Protein AF-A0A960F3N4-F1 (afdb_monomer)

Sequence (205 aa):
MSLTKRIQERVASLAGPVEVDVALAVVLVVVCLISVGQQDLMEGLHEPQLRDYVTAALIAAPIAIRRRLPLPALAISCLAVLAHVLNDAPEGTTPLAVAVLVYSVAAWAPLPRAVVGLCIVLGDVAVLGAAGSVGLDALSVALTMIFYALVWAAGLAVKARRDGAEARVHDATQRAEVSMQRAARAVAEERLRIAQELHDVVAHS

pLDDT: mean 85.09, std 12.46, range [48.53, 98.0]

Solvent-accessible surface area (backbone atoms only — not comparable to full-atom values): 10674 Å² total; per-residue (Å²): 136,60,71,66,59,59,51,52,54,50,52,65,72,64,54,46,79,62,52,55,30,40,51,51,15,52,51,46,20,51,50,27,45,50,36,43,60,51,47,43,72,72,67,68,81,60,82,91,49,75,65,50,51,50,24,37,33,42,32,18,50,34,45,51,42,24,88,83,40,20,56,63,23,37,53,50,18,53,53,20,47,55,55,27,51,75,68,74,43,76,68,72,54,50,66,61,42,49,42,55,32,44,21,32,16,24,40,70,41,59,68,74,56,22,52,51,48,49,53,52,54,48,49,50,50,49,51,47,40,72,70,58,48,92,84,40,49,78,64,50,40,52,50,51,48,49,49,50,51,50,40,29,51,51,13,39,51,53,30,53,52,49,56,53,49,54,51,50,53,52,52,53,52,52,53,51,52,53,51,52,52,51,53,53,49,54,55,51,52,51,52,53,49,51,55,50,56,53,47,54,57,66,75,74,110

Foldseek 3Di:
DDPVVVVVVVVVVPCDPLNVQQVQLVVQLVQLLVQQVVVCVVVVPDDDDPLLSVLSSQLRNLSSCCQPCLLVSLLSNLVSQVSNVVVVGDCGCSLVSSLSSLLSQLQRPDPVSNVVSLVSVLVSLVVCLVVVRPPDDVVNSVVSNVSSVVSSVVSNVNNVVVVVVVVVVVVVVVVVVVVVVVVVVVVVVVVVVVVVVVVVVVVVD

Structure (mmCIF, N/CA/C/O backbone):
data_AF-A0A960F3N4-F1
#
_entry.id   AF-A0A960F3N4-F1
#
loop_
_atom_site.group_PDB
_atom_site.id
_atom_site.type_symbol
_atom_site.label_atom_id
_atom_site.label_alt_id
_atom_site.label_comp_id
_atom_site.label_asym_id
_atom_site.label_entity_id
_atom_site.label_seq_id
_atom_site.pdbx_PDB_ins_code
_atom_site.Cartn_x
_atom_site.Cartn_y
_atom_site.Cartn_z
_atom_site.occupancy
_atom_site.B_iso_or_equiv
_atom_site.auth_seq_id
_atom_site.auth_comp_id
_atom_site.auth_asym_id
_atom_site.auth_atom_id
_atom_site.pdbx_PDB_model_num
ATOM 1 N N . MET A 1 1 ? -25.788 29.796 -5.516 1.00 53.62 1 MET A N 1
ATOM 2 C CA . MET A 1 1 ? -25.129 28.568 -5.010 1.00 53.62 1 MET A CA 1
ATOM 3 C C . MET A 1 1 ? -24.784 27.704 -6.217 1.00 53.62 1 MET A C 1
ATOM 5 O O . MET A 1 1 ? -25.693 27.175 -6.845 1.00 53.62 1 MET A O 1
ATOM 9 N N . SER A 1 2 ? -23.523 27.748 -6.653 1.00 63.62 2 SER A N 1
ATOM 10 C CA . SER A 1 2 ? -23.106 27.449 -8.032 1.00 63.62 2 SER A CA 1
ATOM 11 C C . SER A 1 2 ? -23.218 25.967 -8.408 1.00 63.62 2 SER A C 1
ATOM 13 O O . SER A 1 2 ? -22.960 25.083 -7.593 1.00 63.62 2 SER A O 1
ATOM 15 N N . LEU A 1 3 ? -23.574 25.705 -9.671 1.00 62.97 3 LEU A N 1
ATOM 16 C CA . LEU A 1 3 ? -23.657 24.378 -10.306 1.00 62.97 3 LEU A CA 1
ATOM 17 C C . LEU A 1 3 ? -22.408 23.507 -10.074 1.00 62.97 3 LEU A C 1
ATOM 19 O O . LEU A 1 3 ? -22.524 22.293 -9.930 1.00 62.97 3 LEU A O 1
ATOM 23 N N . THR A 1 4 ? -21.239 24.132 -9.932 1.00 67.06 4 THR A N 1
ATOM 24 C CA . THR A 1 4 ? -19.968 23.491 -9.567 1.00 67.06 4 THR A CA 1
ATOM 25 C C . THR A 1 4 ? -20.025 22.739 -8.236 1.00 67.06 4 THR A C 1
ATOM 27 O O . THR A 1 4 ? -19.505 21.630 -8.149 1.00 67.06 4 THR A O 1
ATOM 30 N N . LYS A 1 5 ? -20.726 23.270 -7.224 1.00 67.31 5 LYS A N 1
ATOM 31 C CA . LYS A 1 5 ? -20.858 22.620 -5.908 1.00 67.31 5 LYS A CA 1
ATOM 32 C C . LYS A 1 5 ? -21.707 21.345 -5.975 1.00 67.31 5 LYS A C 1
ATOM 34 O O . LYS A 1 5 ? -21.354 20.341 -5.371 1.00 67.31 5 LYS A O 1
ATOM 39 N N . ARG A 1 6 ? -22.777 21.352 -6.784 1.00 62.94 6 ARG A N 1
ATOM 40 C CA . ARG A 1 6 ? -23.658 20.181 -6.975 1.00 62.94 6 ARG A CA 1
ATOM 41 C C . ARG A 1 6 ? -22.996 19.064 -7.778 1.00 62.94 6 ARG A C 1
ATOM 43 O O . ARG A 1 6 ? -23.293 17.898 -7.543 1.00 62.94 6 ARG A O 1
ATOM 50 N N . ILE A 1 7 ? -22.116 19.409 -8.719 1.00 57.69 7 ILE A N 1
ATOM 51 C CA . ILE A 1 7 ? -21.331 18.419 -9.466 1.00 57.69 7 ILE A CA 1
ATOM 52 C C . ILE A 1 7 ? -20.266 17.804 -8.552 1.00 57.69 7 ILE A C 1
ATOM 54 O O . ILE A 1 7 ? -20.134 16.586 -8.534 1.00 57.69 7 ILE A O 1
ATOM 58 N N . GLN A 1 8 ? -19.586 18.604 -7.722 1.00 56.75 8 GLN A N 1
ATOM 59 C CA . GLN A 1 8 ? -18.635 18.088 -6.729 1.00 56.75 8 GLN A CA 1
ATOM 60 C C . GLN A 1 8 ? -19.295 17.173 -5.689 1.00 56.75 8 GLN A C 1
ATOM 62 O O . GLN A 1 8 ? -18.761 16.107 -5.404 1.00 56.75 8 GLN A O 1
ATOM 67 N N . GLU A 1 9 ? -20.469 17.537 -5.169 1.00 56.50 9 GLU A N 1
ATOM 68 C CA . GLU A 1 9 ? -21.220 16.697 -4.224 1.00 56.50 9 GLU A CA 1
ATOM 69 C C . GLU A 1 9 ? -21.718 15.396 -4.873 1.00 56.50 9 GLU A C 1
ATOM 71 O O . GLU A 1 9 ? -21.663 14.340 -4.246 1.00 56.50 9 GLU A O 1
ATOM 76 N N . ARG A 1 10 ? -22.129 15.429 -6.151 1.00 51.88 10 ARG A N 1
ATOM 77 C CA . ARG A 1 10 ? -22.532 14.216 -6.883 1.00 51.88 10 ARG A CA 1
ATOM 78 C C . ARG A 1 10 ? -21.356 13.299 -7.213 1.00 51.88 10 ARG A C 1
ATOM 80 O O . ARG A 1 10 ? -21.487 12.092 -7.033 1.00 51.88 10 ARG A O 1
ATOM 87 N N . VAL A 1 11 ? -20.214 13.847 -7.626 1.00 51.69 11 VAL A N 1
ATOM 88 C CA . VAL A 1 11 ? -18.982 13.074 -7.874 1.00 51.69 11 VAL A CA 1
ATOM 89 C C . VAL A 1 11 ? -18.455 12.463 -6.570 1.00 51.69 11 VAL A C 1
ATOM 91 O O . VAL A 1 11 ? -18.092 11.292 -6.551 1.00 51.69 11 VAL A O 1
ATOM 94 N N . ALA A 1 12 ? -18.508 13.199 -5.455 1.00 53.03 12 ALA A N 1
ATOM 95 C CA . ALA A 1 12 ? -18.140 12.684 -4.135 1.00 53.03 12 ALA A CA 1
ATOM 96 C C . ALA A 1 12 ? -19.103 11.600 -3.609 1.00 53.03 12 ALA A C 1
ATOM 98 O O . ALA A 1 12 ? -18.683 10.737 -2.845 1.00 53.03 12 ALA A O 1
ATOM 99 N N . SER A 1 13 ? -20.377 11.628 -4.019 1.00 51.72 13 SER A N 1
ATOM 100 C CA . SER A 1 13 ? -21.380 10.625 -3.626 1.00 51.72 13 SER A CA 1
ATOM 101 C C . SER A 1 13 ? -21.362 9.339 -4.464 1.00 51.72 13 SER A C 1
ATOM 103 O O . SER A 1 13 ? -21.893 8.327 -4.016 1.00 51.72 13 SER A O 1
ATOM 105 N N . LEU A 1 14 ? -20.773 9.378 -5.666 1.00 49.41 14 LEU A N 1
ATOM 106 C CA . LEU A 1 14 ? -20.712 8.241 -6.596 1.00 49.41 14 LEU A CA 1
ATOM 107 C C . LEU A 1 14 ? -19.363 7.513 -6.558 1.00 49.41 14 LEU A C 1
ATOM 109 O O . LEU A 1 14 ? -19.336 6.307 -6.774 1.00 49.41 14 LEU A O 1
ATOM 113 N N . ALA A 1 15 ? -18.276 8.202 -6.193 1.00 48.53 15 ALA A N 1
ATOM 114 C CA . ALA A 1 15 ? -16.949 7.605 -6.109 1.00 48.53 15 ALA A CA 1
ATOM 115 C C . ALA A 1 15 ? -16.821 6.664 -4.904 1.00 48.53 15 ALA A C 1
ATOM 117 O O . ALA A 1 15 ? -16.321 7.026 -3.835 1.00 48.53 15 ALA A O 1
ATOM 118 N N . GLY A 1 16 ? -17.251 5.415 -5.081 1.00 64.31 16 GLY A N 1
ATOM 119 C CA . GLY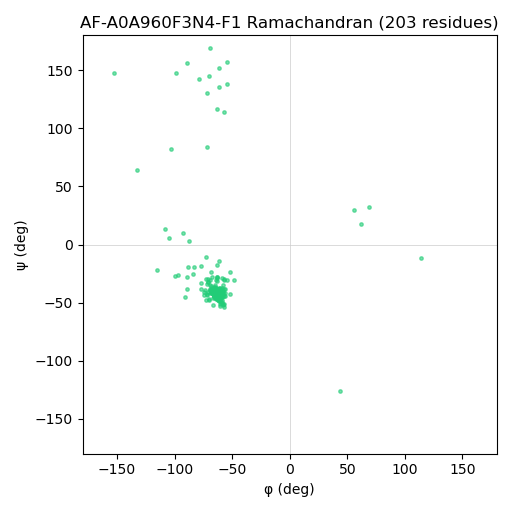 A 1 16 ? -16.928 4.345 -4.149 1.00 64.31 16 GLY A CA 1
ATOM 120 C C . GLY A 1 16 ? -15.406 4.244 -3.945 1.00 64.31 16 GLY A C 1
ATOM 121 O O . GLY A 1 16 ? -14.629 4.629 -4.823 1.00 64.31 16 GLY A O 1
ATOM 122 N N . PRO A 1 17 ? -14.932 3.678 -2.821 1.00 71.25 17 PRO A N 1
ATOM 123 C CA . PRO A 1 17 ? -13.500 3.498 -2.558 1.00 71.25 17 PRO A CA 1
ATOM 124 C C . PRO A 1 17 ? -12.740 2.788 -3.696 1.00 71.25 17 PRO A C 1
ATOM 126 O O . PRO A 1 17 ? -11.538 2.988 -3.835 1.00 71.25 17 PRO A O 1
ATOM 129 N N . VAL A 1 18 ? -13.450 2.010 -4.523 1.00 77.00 18 VAL A N 1
ATOM 130 C CA . VAL A 1 18 ? -12.934 1.351 -5.731 1.00 77.00 18 VAL A CA 1
ATOM 131 C C . VAL A 1 18 ? -12.730 2.327 -6.896 1.00 77.00 18 VAL A C 1
ATOM 133 O O . VAL A 1 18 ? -11.710 2.241 -7.566 1.00 77.00 18 VAL A O 1
ATOM 136 N N . GLU A 1 19 ? -13.641 3.276 -7.131 1.00 82.19 19 GLU A N 1
ATOM 137 C CA . GLU A 1 19 ? -13.516 4.239 -8.238 1.00 82.19 19 GLU A CA 1
ATOM 138 C C . GLU A 1 19 ? -12.309 5.158 -8.044 1.00 82.19 19 GLU A C 1
ATOM 140 O O . GLU A 1 19 ? -11.570 5.422 -8.987 1.00 82.19 19 GLU A O 1
ATOM 145 N N . VAL A 1 20 ? -12.048 5.571 -6.799 1.00 84.25 20 VAL A N 1
ATOM 146 C CA . VAL A 1 20 ? -10.863 6.370 -6.449 1.00 84.25 20 VAL A CA 1
ATOM 147 C C . VAL A 1 20 ? -9.570 5.578 -6.660 1.00 84.25 20 VAL A C 1
ATOM 149 O O . VAL A 1 20 ? -8.574 6.129 -7.125 1.00 84.25 20 VAL A O 1
ATOM 152 N N . ASP A 1 21 ? -9.566 4.284 -6.332 1.00 84.81 21 ASP A N 1
ATOM 153 C CA . ASP A 1 21 ? -8.399 3.422 -6.541 1.00 84.81 21 ASP A CA 1
ATOM 154 C C . ASP A 1 21 ? -8.128 3.178 -8.027 1.00 84.81 21 ASP A C 1
ATOM 156 O O . ASP A 1 21 ? -6.974 3.236 -8.448 1.00 84.81 21 ASP A O 1
ATOM 160 N N . VAL A 1 22 ? -9.179 2.955 -8.821 1.00 86.12 22 VAL A N 1
ATOM 161 C CA . VAL A 1 22 ? -9.079 2.806 -10.278 1.00 86.12 22 VAL A CA 1
ATOM 162 C C . VAL A 1 22 ? -8.622 4.112 -10.917 1.00 86.12 22 VAL A C 1
ATOM 164 O O . VAL A 1 22 ? -7.706 4.088 -11.731 1.00 86.12 22 VAL A O 1
ATOM 167 N N . ALA A 1 23 ? -9.181 5.255 -10.517 1.00 87.44 23 ALA A N 1
ATOM 168 C CA . ALA A 1 23 ? -8.750 6.558 -11.012 1.00 87.44 23 ALA A CA 1
ATOM 169 C C . ALA A 1 23 ? -7.269 6.813 -10.703 1.00 87.44 23 ALA A C 1
ATOM 171 O O . ALA A 1 23 ? -6.522 7.221 -11.587 1.00 87.44 23 ALA A O 1
ATOM 172 N N . LEU A 1 24 ? -6.815 6.514 -9.481 1.00 87.38 24 LEU A N 1
ATOM 173 C CA . LEU A 1 24 ? -5.405 6.662 -9.124 1.00 87.38 24 LEU A CA 1
ATOM 174 C C . LEU A 1 24 ? -4.505 5.682 -9.890 1.00 87.38 24 LEU A C 1
ATOM 176 O O . LEU A 1 24 ? -3.417 6.068 -10.306 1.00 87.38 24 LEU A O 1
ATOM 180 N N . ALA A 1 25 ? -4.954 4.445 -10.115 1.00 88.69 25 ALA A N 1
ATOM 181 C CA . ALA A 1 25 ? -4.230 3.487 -10.945 1.00 88.69 25 ALA A CA 1
ATOM 182 C C . ALA A 1 25 ? -4.097 3.991 -12.388 1.00 88.69 25 ALA A C 1
ATOM 184 O O . ALA A 1 25 ? -2.994 4.015 -12.918 1.00 88.69 25 ALA A O 1
ATOM 185 N N . VAL A 1 26 ? -5.188 4.467 -12.997 1.00 90.19 26 VAL A N 1
ATOM 186 C CA . VAL A 1 26 ? -5.186 5.027 -14.358 1.00 90.19 26 VAL A CA 1
ATOM 187 C C . VAL A 1 26 ? -4.258 6.234 -14.447 1.00 90.19 26 VAL A C 1
ATOM 189 O O . VAL A 1 26 ? -3.435 6.293 -15.355 1.00 90.19 26 VAL A O 1
ATOM 192 N N . VAL A 1 27 ? -4.337 7.166 -13.495 1.00 91.56 27 VAL A N 1
ATOM 193 C CA . VAL A 1 27 ? -3.458 8.344 -13.463 1.00 91.56 27 VAL A CA 1
ATOM 194 C C . VAL A 1 27 ? -1.991 7.926 -13.382 1.00 91.56 27 VAL A C 1
ATOM 196 O O . VAL A 1 27 ? -1.186 8.417 -14.165 1.00 91.56 27 VAL A O 1
ATOM 199 N N . LEU A 1 28 ? -1.633 7.003 -12.487 1.00 90.00 28 LEU A N 1
ATOM 200 C CA . LEU A 1 28 ? -0.242 6.569 -12.341 1.00 90.00 28 LEU A CA 1
ATOM 201 C C . LEU A 1 28 ? 0.255 5.755 -13.535 1.00 90.00 28 LEU A C 1
ATOM 203 O O . LEU A 1 28 ? 1.409 5.921 -13.917 1.00 90.00 28 LEU A O 1
ATOM 207 N N . VAL A 1 29 ? -0.599 4.940 -14.161 1.00 89.44 29 VAL A N 1
ATOM 208 C CA . VAL A 1 29 ? -0.273 4.269 -15.428 1.00 89.44 29 VAL A CA 1
ATOM 209 C C . VAL A 1 29 ? 0.018 5.310 -16.503 1.00 89.44 29 VAL A C 1
ATOM 211 O O . VAL A 1 29 ? 1.072 5.252 -17.121 1.00 89.44 29 VAL A O 1
ATOM 214 N N . VAL A 1 30 ? -0.864 6.295 -16.695 1.00 89.69 30 VAL A N 1
ATOM 215 C CA . VAL A 1 30 ? -0.669 7.355 -17.697 1.00 89.69 30 VAL A CA 1
ATOM 216 C C . VAL A 1 30 ? 0.617 8.136 -17.431 1.00 89.69 30 VAL A C 1
ATOM 218 O O . VAL A 1 30 ? 1.379 8.366 -18.363 1.00 89.69 30 VAL A O 1
ATOM 221 N N . VAL A 1 31 ? 0.896 8.492 -16.175 1.00 88.75 31 VAL A N 1
ATOM 222 C CA . VAL A 1 31 ? 2.145 9.171 -15.797 1.00 88.75 31 VAL A CA 1
ATOM 223 C C . VAL A 1 31 ? 3.361 8.308 -16.132 1.00 88.75 31 VAL A C 1
ATOM 225 O O . VAL A 1 31 ? 4.275 8.813 -16.770 1.00 88.75 31 VAL A O 1
ATOM 228 N N . CYS A 1 32 ? 3.352 7.012 -15.802 1.00 85.19 32 CYS A N 1
ATOM 229 C CA . CYS A 1 32 ? 4.465 6.116 -16.133 1.00 85.19 32 CYS A CA 1
ATOM 230 C C . CYS A 1 32 ? 4.668 5.984 -17.650 1.00 85.19 32 CYS A C 1
ATOM 232 O O . CYS A 1 32 ? 5.802 6.043 -18.113 1.00 85.19 32 CYS A O 1
ATOM 234 N N . LEU A 1 33 ? 3.588 5.866 -18.433 1.00 86.62 33 LEU A N 1
ATOM 235 C CA . LEU A 1 33 ? 3.666 5.803 -19.898 1.00 86.62 33 LEU A CA 1
ATOM 236 C C . LEU A 1 33 ? 4.241 7.095 -20.499 1.00 86.62 33 LEU A C 1
ATOM 238 O O . LEU A 1 33 ? 5.043 7.033 -21.428 1.00 86.62 33 LEU A O 1
ATOM 242 N N . ILE A 1 34 ? 3.848 8.258 -19.967 1.00 85.81 34 ILE A N 1
ATOM 243 C CA . ILE A 1 34 ? 4.394 9.555 -20.388 1.00 85.81 34 ILE A CA 1
ATOM 244 C C . ILE A 1 34 ? 5.875 9.650 -20.018 1.00 85.81 34 ILE A C 1
ATOM 246 O O . ILE A 1 34 ? 6.666 10.085 -20.847 1.00 85.81 34 ILE A O 1
ATOM 250 N N . SER A 1 35 ? 6.259 9.243 -18.806 1.00 82.88 35 SER A N 1
ATOM 251 C CA . SER A 1 35 ? 7.651 9.302 -18.355 1.00 82.88 35 SER A CA 1
ATOM 252 C C . SER A 1 35 ? 8.579 8.460 -19.222 1.00 82.88 35 SER A C 1
ATOM 254 O O . SER A 1 35 ? 9.608 8.985 -19.634 1.00 82.88 35 SER A O 1
ATOM 256 N N . VAL A 1 36 ? 8.181 7.232 -19.576 1.00 80.75 36 VAL A N 1
ATOM 257 C CA . VAL A 1 36 ? 8.935 6.394 -20.527 1.00 80.75 36 VAL A CA 1
ATOM 258 C C . VAL A 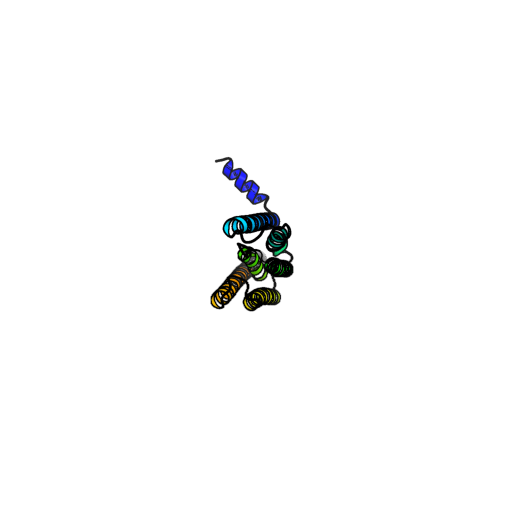1 36 ? 9.098 7.129 -21.861 1.00 80.75 36 VAL A C 1
ATOM 260 O O . VAL A 1 36 ? 10.218 7.410 -22.274 1.00 80.75 36 VAL A O 1
ATOM 263 N N . GLY A 1 37 ? 7.995 7.587 -22.467 1.00 77.81 37 GLY A N 1
ATOM 264 C CA . GLY A 1 37 ? 8.055 8.273 -23.762 1.00 77.81 37 GLY A CA 1
ATOM 265 C C . GLY A 1 37 ? 8.839 9.596 -23.755 1.00 77.81 37 GLY A C 1
ATOM 266 O O . GLY A 1 37 ? 9.405 9.981 -24.777 1.00 77.81 37 GLY A O 1
ATOM 267 N N . GLN A 1 38 ? 8.888 10.314 -22.626 1.00 77.44 38 GLN A N 1
ATOM 268 C CA . GLN A 1 38 ? 9.691 11.535 -22.492 1.00 77.44 38 GLN A CA 1
ATOM 269 C C . GLN A 1 38 ? 11.181 11.247 -22.310 1.00 77.44 38 GLN A C 1
ATOM 271 O O . GLN A 1 38 ? 11.999 11.991 -22.850 1.00 77.44 38 GLN A O 1
ATOM 276 N N . GLN A 1 39 ? 11.536 10.208 -21.555 1.00 69.19 39 GLN A N 1
ATOM 277 C CA . GLN A 1 39 ? 12.934 9.831 -21.347 1.00 69.19 39 GLN A CA 1
ATOM 278 C C . GLN A 1 39 ? 13.556 9.283 -22.628 1.00 69.19 39 GLN A C 1
ATOM 280 O O . GLN A 1 39 ? 14.661 9.697 -22.973 1.00 69.19 39 GLN A O 1
ATOM 285 N N . ASP A 1 40 ? 12.802 8.501 -23.401 1.00 67.38 40 ASP A N 1
ATOM 286 C CA . ASP A 1 40 ? 13.224 8.025 -24.722 1.00 67.38 40 ASP A CA 1
ATOM 287 C C . ASP A 1 40 ? 13.585 9.194 -25.656 1.00 67.38 40 ASP A C 1
ATOM 289 O O . ASP A 1 40 ? 14.600 9.168 -26.355 1.00 67.38 40 ASP A O 1
ATOM 293 N N . LEU A 1 41 ? 12.781 10.265 -25.626 1.00 65.81 41 LEU A N 1
ATOM 294 C CA . LEU A 1 41 ? 12.997 11.461 -26.443 1.00 65.81 41 LEU A CA 1
ATOM 295 C C . LEU A 1 41 ? 14.211 12.290 -25.989 1.00 65.81 41 LEU A C 1
ATOM 297 O O . LEU A 1 41 ? 14.815 12.985 -26.805 1.00 65.81 41 LEU A O 1
ATOM 301 N N . MET A 1 42 ? 14.542 12.258 -24.695 1.00 61.84 42 MET A N 1
ATOM 302 C CA . MET A 1 42 ? 15.612 13.067 -24.101 1.00 61.84 42 MET A CA 1
ATOM 303 C C . MET A 1 42 ? 16.975 12.379 -24.143 1.00 61.84 42 MET A C 1
ATOM 305 O O . MET A 1 42 ? 17.981 13.050 -24.365 1.00 61.84 42 MET A O 1
ATOM 309 N N . GLU A 1 43 ? 17.019 11.066 -23.921 1.00 61.56 43 GLU A N 1
ATOM 310 C CA . GLU A 1 43 ? 18.270 10.313 -23.839 1.00 61.56 43 GLU A CA 1
ATOM 311 C C . GLU A 1 43 ? 18.719 9.801 -25.214 1.00 61.56 43 GLU A C 1
ATOM 313 O O . GLU A 1 43 ? 19.919 9.691 -25.456 1.00 61.56 43 GLU A O 1
ATOM 318 N N . GLY A 1 44 ? 17.798 9.561 -26.159 1.00 56.41 44 GLY A N 1
ATOM 319 C CA . GLY A 1 44 ? 18.138 9.135 -27.525 1.00 56.41 44 GLY A CA 1
ATOM 320 C C . GLY A 1 44 ? 18.871 7.787 -27.595 1.00 56.41 44 GLY A C 1
ATOM 321 O O . GLY A 1 44 ? 19.514 7.491 -28.602 1.00 56.41 44 GLY A O 1
ATOM 322 N N . LEU A 1 45 ? 18.807 6.991 -26.520 1.00 55.66 45 LEU A N 1
ATOM 323 C CA . LEU A 1 45 ? 19.601 5.776 -26.331 1.00 55.66 45 LEU A CA 1
ATOM 324 C C . LEU A 1 45 ? 18.940 4.507 -26.903 1.00 55.66 45 LEU A C 1
ATOM 326 O O . LEU A 1 45 ? 19.664 3.543 -27.137 1.00 55.66 45 LEU A O 1
ATOM 330 N N . HIS A 1 46 ? 17.620 4.484 -27.151 1.00 59.62 46 HIS A N 1
ATOM 331 C CA . HIS A 1 46 ? 16.882 3.320 -27.677 1.00 59.62 46 HIS A CA 1
ATOM 332 C C . HIS A 1 46 ? 15.616 3.718 -28.467 1.00 59.62 46 HIS A C 1
ATOM 334 O O . HIS A 1 46 ? 14.964 4.710 -28.149 1.00 59.62 46 HIS A O 1
ATOM 340 N N . GLU A 1 47 ? 15.245 2.932 -29.491 1.00 63.41 47 GLU A N 1
ATOM 341 C CA . GLU A 1 47 ? 13.919 3.042 -30.119 1.00 63.41 47 GLU A CA 1
ATOM 342 C C . GLU A 1 47 ? 12.847 2.480 -29.167 1.00 63.41 47 GLU A C 1
ATOM 344 O O . GLU A 1 47 ? 13.015 1.355 -28.686 1.00 63.41 47 GLU A O 1
ATOM 349 N N . PRO A 1 48 ? 11.744 3.212 -28.916 1.00 64.69 48 PRO A N 1
ATOM 350 C CA . PRO A 1 48 ? 10.731 2.828 -27.938 1.00 64.69 48 PRO A CA 1
ATOM 351 C C . PRO A 1 48 ? 10.066 1.512 -28.336 1.00 64.69 48 PRO A C 1
ATOM 353 O O . PRO A 1 48 ?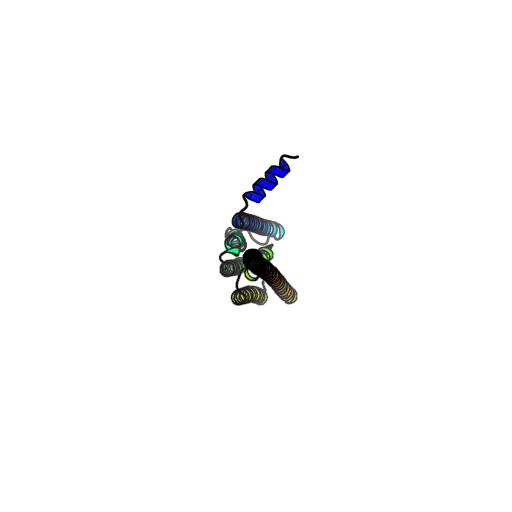 9.389 1.423 -29.367 1.00 64.69 48 PRO A O 1
ATOM 356 N N . GLN A 1 49 ? 10.221 0.480 -27.509 1.00 78.69 49 GLN A N 1
ATOM 357 C CA . GLN A 1 49 ? 9.633 -0.823 -27.781 1.00 78.69 49 GLN A CA 1
ATOM 358 C C . GLN A 1 49 ? 8.334 -1.003 -27.002 1.00 78.69 49 GLN A C 1
ATOM 360 O O . GLN A 1 49 ? 8.168 -0.547 -25.873 1.00 78.69 49 GLN A O 1
ATOM 365 N N . LEU A 1 50 ? 7.389 -1.746 -27.585 1.00 84.56 50 LEU A N 1
ATOM 366 C CA . LEU A 1 50 ? 6.098 -2.031 -26.947 1.00 84.56 50 LEU A CA 1
ATOM 367 C C . LEU A 1 50 ? 6.258 -2.646 -25.540 1.00 84.56 50 LEU A C 1
ATOM 369 O O . LEU A 1 50 ? 5.423 -2.425 -24.665 1.00 84.56 50 LEU A O 1
ATOM 373 N N . ARG A 1 51 ? 7.345 -3.393 -25.311 1.00 86.31 51 ARG A N 1
ATOM 374 C CA . ARG A 1 51 ? 7.668 -4.036 -24.028 1.00 86.31 51 ARG A CA 1
ATOM 375 C C . ARG A 1 51 ? 7.893 -3.040 -22.879 1.00 86.31 51 ARG A C 1
ATOM 377 O O . ARG A 1 51 ? 7.523 -3.355 -21.746 1.00 86.31 51 ARG A O 1
ATOM 384 N N . ASP A 1 52 ? 8.402 -1.842 -23.159 1.00 84.81 52 ASP A N 1
ATOM 385 C CA . ASP A 1 52 ? 8.740 -0.838 -22.140 1.00 84.81 52 ASP A CA 1
ATOM 386 C C . ASP A 1 52 ? 7.460 -0.196 -21.594 1.00 84.81 52 ASP A C 1
ATOM 388 O O . ASP A 1 52 ? 7.239 -0.131 -20.384 1.00 84.81 52 ASP A O 1
ATOM 392 N N . TYR A 1 53 ? 6.524 0.129 -22.489 1.00 87.62 53 TYR A N 1
ATOM 393 C CA . TYR A 1 53 ? 5.185 0.591 -22.121 1.00 87.62 53 TYR A CA 1
ATOM 394 C C . TYR A 1 53 ? 4.376 -0.475 -21.375 1.00 87.62 53 TYR A C 1
ATOM 396 O O . TYR A 1 53 ? 3.662 -0.160 -20.421 1.00 87.62 53 TYR A O 1
ATOM 404 N N . VAL A 1 54 ? 4.477 -1.743 -21.788 1.00 91.06 54 VAL A N 1
ATOM 405 C CA . VAL A 1 54 ? 3.767 -2.851 -21.126 1.00 91.06 54 VAL A CA 1
ATOM 406 C C . VAL A 1 54 ? 4.276 -3.046 -19.701 1.00 91.06 54 VAL A C 1
ATOM 408 O O . VAL A 1 54 ? 3.472 -3.159 -18.774 1.00 91.06 54 VAL A O 1
ATOM 411 N N . THR A 1 55 ? 5.593 -3.055 -19.504 1.00 90.50 55 THR A N 1
ATOM 412 C CA . THR A 1 55 ? 6.191 -3.197 -18.170 1.00 90.50 55 THR A CA 1
ATOM 413 C C . THR A 1 55 ? 5.890 -1.982 -17.287 1.00 90.50 55 THR A C 1
ATOM 415 O O . THR A 1 55 ? 5.438 -2.170 -16.159 1.00 90.50 55 THR A O 1
ATOM 418 N N . ALA A 1 56 ? 5.966 -0.756 -17.814 1.00 88.94 56 ALA A N 1
ATOM 419 C CA . ALA A 1 56 ? 5.558 0.459 -17.099 1.00 88.94 56 ALA A CA 1
ATOM 420 C C . ALA A 1 56 ? 4.080 0.432 -16.666 1.00 88.94 56 ALA A C 1
ATOM 422 O O . ALA A 1 56 ? 3.743 0.768 -15.526 1.00 88.94 56 ALA A O 1
ATOM 423 N N . ALA A 1 57 ? 3.181 -0.027 -17.541 1.00 91.31 57 ALA A N 1
ATOM 424 C CA . ALA A 1 57 ? 1.774 -0.201 -17.199 1.00 91.31 57 ALA A CA 1
ATOM 425 C C . ALA A 1 57 ? 1.577 -1.266 -16.108 1.00 91.31 57 ALA A C 1
ATOM 427 O O . ALA A 1 57 ? 0.780 -1.061 -15.193 1.00 91.31 57 ALA A O 1
ATOM 428 N N . LEU A 1 58 ? 2.314 -2.380 -16.161 1.00 93.56 58 LEU A N 1
ATOM 429 C CA . LEU A 1 58 ? 2.242 -3.455 -15.164 1.00 93.56 58 LEU A CA 1
ATOM 430 C C . LEU A 1 58 ? 2.782 -3.053 -13.786 1.00 93.56 58 LEU A C 1
ATOM 432 O O . LEU A 1 58 ? 2.344 -3.621 -12.787 1.00 93.56 58 LEU A O 1
ATOM 436 N N . ILE A 1 59 ? 3.663 -2.055 -13.704 1.00 93.25 59 ILE A N 1
ATOM 437 C CA . ILE A 1 59 ? 4.137 -1.508 -12.425 1.00 93.25 59 ILE A CA 1
ATOM 438 C C . ILE A 1 59 ? 2.998 -0.779 -11.693 1.00 93.25 59 ILE A C 1
ATOM 440 O O . ILE A 1 59 ? 2.821 -0.968 -10.486 1.00 93.25 59 ILE A O 1
ATOM 444 N N . ALA A 1 60 ? 2.182 0.002 -12.409 1.00 92.56 60 ALA A N 1
ATOM 445 C CA . ALA A 1 60 ? 1.123 0.826 -11.815 1.00 92.56 60 ALA A CA 1
ATOM 446 C C . ALA A 1 60 ? -0.282 0.186 -11.834 1.00 92.56 60 ALA A C 1
ATOM 448 O O . ALA A 1 60 ? -1.101 0.482 -10.963 1.00 92.56 60 ALA A O 1
ATOM 449 N N . ALA A 1 61 ? -0.590 -0.723 -12.761 1.00 92.81 61 ALA A N 1
ATOM 450 C CA . ALA A 1 61 ? -1.904 -1.371 -12.859 1.00 92.81 61 ALA A CA 1
ATOM 451 C C . ALA A 1 61 ? -2.365 -2.104 -11.574 1.00 92.81 61 ALA A C 1
ATOM 453 O O . ALA A 1 61 ? -3.548 -1.994 -11.222 1.00 92.81 61 ALA A O 1
ATOM 454 N N . PRO A 1 62 ? -1.489 -2.788 -10.803 1.00 93.50 62 PRO A N 1
ATOM 455 C CA . PRO A 1 62 ? -1.877 -3.466 -9.564 1.00 93.50 62 PRO A CA 1
ATOM 456 C C . PRO A 1 62 ? -2.431 -2.532 -8.476 1.00 93.50 62 PRO A C 1
ATOM 458 O O . PRO A 1 62 ? -3.080 -2.992 -7.534 1.00 93.50 62 PRO A O 1
ATOM 461 N N . ILE A 1 63 ? -2.254 -1.213 -8.610 1.00 91.06 63 ILE A N 1
ATOM 462 C CA . ILE A 1 63 ? -2.830 -0.205 -7.708 1.00 91.06 63 ILE A CA 1
ATOM 463 C C . ILE A 1 63 ? -4.360 -0.324 -7.646 1.00 91.06 63 ILE A C 1
ATOM 465 O O . ILE A 1 63 ? -4.940 -0.118 -6.580 1.00 91.06 63 ILE A O 1
ATOM 469 N N . ALA A 1 64 ? -5.018 -0.761 -8.723 1.00 90.62 64 ALA A N 1
ATOM 470 C CA . ALA A 1 64 ? -6.469 -0.956 -8.750 1.00 90.62 64 ALA A CA 1
ATOM 471 C C . ALA A 1 64 ? -6.960 -2.030 -7.757 1.00 90.62 64 ALA A C 1
ATOM 473 O O . ALA A 1 64 ? -8.085 -1.960 -7.263 1.00 90.62 64 ALA A O 1
ATOM 474 N N . ILE A 1 65 ? -6.117 -3.015 -7.424 1.00 90.31 65 ILE A N 1
ATOM 475 C CA . ILE A 1 65 ? -6.450 -4.116 -6.504 1.00 90.31 65 ILE A CA 1
ATOM 476 C C . ILE A 1 65 ? -5.804 -3.959 -5.117 1.00 90.31 65 ILE A C 1
ATOM 478 O O . ILE A 1 65 ? -5.967 -4.833 -4.258 1.00 90.31 65 ILE A O 1
ATOM 482 N N . ARG A 1 66 ? -5.131 -2.827 -4.854 1.00 89.06 66 ARG A N 1
ATOM 483 C CA . ARG A 1 66 ? -4.302 -2.595 -3.655 1.00 89.06 66 ARG A CA 1
ATOM 484 C C . ARG A 1 66 ? -5.037 -2.730 -2.323 1.00 89.06 66 ARG A C 1
ATOM 486 O O . ARG A 1 66 ? -4.417 -3.090 -1.331 1.00 89.06 66 ARG A O 1
ATOM 493 N N . ARG A 1 67 ? -6.346 -2.453 -2.266 1.00 83.81 67 ARG A N 1
ATOM 494 C CA . ARG A 1 67 ? -7.131 -2.574 -1.021 1.00 83.81 67 ARG A CA 1
ATOM 495 C C . ARG A 1 67 ? -7.625 -3.993 -0.753 1.00 83.81 67 ARG A C 1
ATOM 497 O O . ARG A 1 67 ? -7.870 -4.333 0.398 1.00 83.81 67 ARG A O 1
ATOM 504 N N . ARG A 1 68 ? -7.786 -4.815 -1.797 1.00 87.12 68 ARG A N 1
ATOM 505 C CA . ARG A 1 68 ? -8.269 -6.203 -1.671 1.00 87.12 68 ARG A CA 1
ATOM 506 C C . ARG A 1 68 ? -7.117 -7.182 -1.499 1.00 87.12 68 ARG A C 1
ATOM 508 O O . ARG A 1 68 ? -7.176 -8.064 -0.650 1.00 87.12 68 ARG A O 1
ATOM 515 N N . LEU A 1 69 ? -6.073 -7.014 -2.306 1.00 90.69 69 LEU A N 1
ATOM 516 C CA . LEU A 1 69 ? -4.917 -7.901 -2.375 1.00 90.69 69 LEU A CA 1
ATOM 517 C C . LEU A 1 69 ? -3.621 -7.070 -2.354 1.00 90.69 69 LEU A C 1
ATOM 519 O O . LEU A 1 69 ? -2.877 -7.085 -3.332 1.00 90.69 69 LEU A O 1
ATOM 523 N N . PRO A 1 70 ? -3.326 -6.347 -1.253 1.00 90.75 70 PRO A N 1
ATOM 524 C CA . PRO A 1 70 ? -2.181 -5.438 -1.190 1.00 90.75 70 PRO A CA 1
ATOM 525 C C . PRO A 1 70 ? -0.842 -6.138 -1.450 1.00 90.75 70 PRO A C 1
ATOM 527 O O . PRO A 1 70 ? -0.021 -5.637 -2.209 1.00 90.75 70 PRO A O 1
ATOM 530 N N . LEU A 1 71 ? -0.622 -7.308 -0.836 1.00 93.81 71 LEU A N 1
ATOM 531 C CA . LEU A 1 71 ? 0.650 -8.024 -0.951 1.00 93.81 71 LEU A CA 1
ATOM 532 C C . LEU A 1 71 ? 0.867 -8.609 -2.363 1.00 93.81 71 LEU A C 1
ATOM 534 O O . LEU A 1 71 ? 1.931 -8.360 -2.925 1.00 93.81 71 LEU A O 1
ATOM 538 N N . PRO A 1 72 ? -0.114 -9.303 -2.984 1.00 95.06 72 PRO A N 1
ATOM 539 C CA . PRO A 1 72 ? -0.004 -9.688 -4.391 1.00 95.06 72 PRO A CA 1
ATOM 540 C C . PRO A 1 72 ? 0.194 -8.499 -5.334 1.00 95.06 72 PRO A C 1
ATOM 542 O O . PRO A 1 72 ? 0.996 -8.592 -6.253 1.00 95.06 72 PRO A O 1
ATOM 545 N N . ALA A 1 73 ? -0.492 -7.375 -5.096 1.00 94.56 73 ALA A N 1
ATOM 546 C CA . ALA A 1 73 ? -0.341 -6.183 -5.923 1.00 94.56 73 ALA A CA 1
ATOM 547 C C . ALA A 1 73 ? 1.099 -5.650 -5.909 1.00 94.56 73 ALA A C 1
ATOM 549 O O . ALA A 1 73 ? 1.654 -5.352 -6.964 1.00 94.56 73 ALA A O 1
ATOM 550 N N . LEU A 1 74 ? 1.712 -5.587 -4.722 1.00 96.19 74 LEU A N 1
ATOM 551 C CA . LEU A 1 74 ? 3.110 -5.194 -4.569 1.00 96.19 74 LEU A CA 1
ATOM 552 C C . LEU A 1 74 ? 4.058 -6.182 -5.257 1.00 96.19 74 LEU A C 1
ATOM 554 O O . LEU A 1 74 ? 4.938 -5.758 -5.993 1.00 96.19 74 LEU A O 1
ATOM 558 N N . ALA A 1 75 ? 3.852 -7.487 -5.064 1.00 96.00 75 ALA A N 1
ATOM 559 C CA . ALA A 1 75 ? 4.696 -8.509 -5.677 1.00 96.00 75 ALA A CA 1
ATOM 560 C C . ALA A 1 75 ? 4.658 -8.454 -7.214 1.00 96.00 75 ALA A C 1
ATOM 562 O O . ALA A 1 75 ? 5.703 -8.541 -7.851 1.00 96.00 75 ALA A O 1
ATOM 563 N N . ILE A 1 76 ? 3.474 -8.261 -7.810 1.00 95.69 76 ILE A N 1
ATOM 564 C CA . ILE A 1 76 ? 3.325 -8.090 -9.265 1.00 95.69 76 ILE A CA 1
ATOM 565 C C . ILE A 1 76 ? 4.083 -6.846 -9.738 1.00 95.69 76 ILE A C 1
ATOM 567 O O . ILE A 1 76 ? 4.769 -6.905 -10.753 1.00 95.69 76 ILE A O 1
ATOM 571 N N . SER A 1 77 ? 3.981 -5.742 -8.996 1.00 95.50 77 SER A N 1
ATOM 572 C CA . SER A 1 77 ? 4.670 -4.496 -9.329 1.00 95.50 77 SER A CA 1
ATOM 573 C C . SER A 1 77 ? 6.195 -4.646 -9.265 1.00 95.50 77 SER A C 1
ATOM 575 O O . SER A 1 77 ? 6.858 -4.300 -10.233 1.00 95.50 77 SER A O 1
ATOM 577 N N . CYS A 1 78 ? 6.752 -5.262 -8.215 1.00 94.56 78 CYS A N 1
ATOM 578 C CA . CYS A 1 78 ? 8.193 -5.551 -8.126 1.00 94.56 78 CYS A CA 1
ATOM 579 C C . CYS A 1 78 ? 8.676 -6.474 -9.255 1.00 94.56 78 CYS A C 1
ATOM 581 O O . CYS A 1 78 ? 9.690 -6.208 -9.889 1.00 94.56 78 CYS A O 1
ATOM 583 N N . LEU A 1 79 ? 7.921 -7.528 -9.584 1.00 94.94 79 LEU A N 1
ATOM 584 C CA . LEU A 1 79 ? 8.256 -8.384 -10.729 1.00 94.94 79 LEU A CA 1
ATOM 585 C C . LEU A 1 79 ? 8.246 -7.604 -12.052 1.00 94.94 79 LEU A C 1
ATOM 587 O O . LEU A 1 79 ? 9.086 -7.848 -12.917 1.00 94.94 79 LEU A O 1
ATOM 591 N N . ALA A 1 80 ? 7.313 -6.663 -12.209 1.00 93.44 80 ALA A N 1
ATOM 592 C CA . ALA A 1 80 ? 7.262 -5.789 -13.373 1.00 93.44 80 ALA A CA 1
ATOM 593 C C . ALA A 1 80 ? 8.438 -4.798 -13.407 1.00 93.44 80 ALA A C 1
ATOM 595 O O . ALA A 1 80 ? 8.949 -4.549 -14.492 1.00 93.44 80 ALA A O 1
ATOM 596 N N . VAL A 1 81 ? 8.905 -4.297 -12.255 1.00 91.38 81 VAL A N 1
ATOM 597 C CA . VAL A 1 81 ? 10.125 -3.472 -12.148 1.00 91.38 81 VAL A CA 1
ATOM 598 C C . VAL A 1 81 ? 11.347 -4.262 -12.608 1.00 91.38 81 VAL A C 1
ATOM 600 O O . VAL A 1 81 ? 12.081 -3.783 -13.466 1.00 91.38 81 VAL A O 1
ATOM 603 N N . LEU A 1 82 ? 11.533 -5.496 -12.129 1.00 90.88 82 LEU A N 1
ATOM 604 C CA . LEU A 1 82 ? 12.638 -6.348 -12.584 1.00 90.88 82 LEU A CA 1
ATOM 605 C C . LEU A 1 82 ? 12.594 -6.569 -14.100 1.00 90.88 82 LEU A C 1
ATOM 607 O O . LEU A 1 82 ? 13.613 -6.443 -14.772 1.00 90.88 82 LEU A O 1
ATOM 611 N N . ALA A 1 83 ? 11.413 -6.853 -14.656 1.00 90.75 83 ALA A N 1
ATOM 612 C CA . ALA A 1 83 ? 11.243 -7.000 -16.100 1.00 90.75 83 ALA A CA 1
ATOM 613 C C . ALA A 1 83 ? 11.507 -5.692 -16.868 1.00 90.75 83 ALA A C 1
ATOM 615 O O . ALA A 1 83 ? 12.017 -5.741 -17.982 1.00 90.75 83 ALA A O 1
ATOM 616 N N . HIS A 1 84 ? 11.166 -4.540 -16.287 1.00 87.81 84 HIS A N 1
ATOM 617 C CA . HIS A 1 84 ? 11.412 -3.222 -16.870 1.00 87.81 84 HIS A CA 1
ATOM 618 C C . HIS A 1 84 ? 12.912 -2.928 -16.953 1.00 87.81 84 HIS A C 1
ATOM 620 O O . HIS A 1 84 ? 13.409 -2.563 -18.013 1.00 87.81 84 HIS A O 1
ATOM 626 N N . VAL A 1 85 ? 13.649 -3.194 -15.872 1.00 85.56 85 VAL A N 1
ATOM 627 C CA . VAL A 1 85 ? 15.108 -3.020 -15.829 1.00 85.56 85 VAL A CA 1
ATOM 628 C C . VAL A 1 85 ? 15.816 -3.991 -16.773 1.00 85.56 85 VAL A C 1
ATOM 630 O O . VAL A 1 85 ? 16.755 -3.599 -17.451 1.00 85.56 85 VAL A O 1
ATOM 633 N N . LEU A 1 86 ? 15.341 -5.236 -16.894 1.00 86.31 86 LEU A N 1
ATOM 634 C CA . LEU A 1 86 ? 15.879 -6.197 -17.868 1.00 86.31 86 LEU A CA 1
ATOM 635 C C . LEU A 1 86 ? 15.684 -5.772 -19.333 1.00 86.31 86 LEU A C 1
ATOM 637 O O . LEU A 1 86 ? 16.352 -6.321 -20.207 1.00 86.31 86 LEU A O 1
ATOM 641 N N . ASN A 1 87 ? 14.776 -4.833 -19.612 1.00 83.12 87 ASN A N 1
ATOM 642 C CA . ASN A 1 87 ? 14.609 -4.253 -20.945 1.00 83.12 87 ASN A CA 1
ATOM 643 C C . ASN A 1 87 ? 15.530 -3.045 -21.190 1.00 83.12 87 ASN A C 1
ATOM 645 O O . ASN A 1 87 ? 15.413 -2.434 -22.251 1.00 83.12 87 ASN A O 1
ATOM 649 N N . ASP A 1 88 ? 16.392 -2.697 -20.225 1.00 78.69 88 ASP A N 1
ATOM 650 C CA . ASP A 1 88 ? 17.173 -1.455 -20.183 1.00 78.69 88 ASP A CA 1
ATOM 651 C C . ASP A 1 88 ? 16.287 -0.197 -20.279 1.00 78.69 88 ASP A C 1
ATOM 653 O O . ASP A 1 88 ? 16.698 0.843 -20.795 1.00 78.69 88 ASP A O 1
ATOM 657 N N . ALA A 1 89 ? 15.046 -0.296 -19.787 1.00 74.38 89 ALA A N 1
ATOM 658 C CA . ALA A 1 89 ? 14.092 0.802 -19.829 1.00 74.38 89 ALA A CA 1
ATOM 659 C C . ALA A 1 89 ? 14.375 1.831 -18.710 1.00 74.38 89 ALA A C 1
ATOM 661 O O . ALA A 1 89 ? 14.715 1.440 -17.586 1.00 74.38 89 ALA A O 1
ATOM 662 N N . PRO A 1 90 ? 14.205 3.140 -18.973 1.00 71.69 90 PRO A N 1
ATOM 663 C CA . PRO A 1 90 ? 14.442 4.183 -17.978 1.00 71.69 90 PRO A CA 1
ATOM 664 C C . PRO A 1 90 ? 13.523 4.064 -16.751 1.00 71.69 90 PRO A C 1
ATOM 666 O O . PRO A 1 90 ? 12.310 3.914 -16.878 1.00 71.69 90 PRO A O 1
ATOM 669 N N . GLU A 1 91 ? 14.077 4.213 -15.541 1.00 69.00 91 GLU A N 1
ATOM 670 C CA . GLU A 1 91 ? 13.313 4.033 -14.291 1.00 69.00 91 GLU A CA 1
ATOM 671 C C . GLU A 1 91 ? 12.176 5.060 -14.098 1.00 69.00 91 GLU A C 1
ATOM 673 O O . GLU A 1 91 ? 11.156 4.756 -13.470 1.00 69.00 91 GLU A O 1
ATOM 678 N N . GLY A 1 92 ? 12.327 6.278 -14.625 1.00 74.12 92 GLY A N 1
ATOM 679 C CA . GLY A 1 92 ? 11.312 7.335 -14.621 1.00 74.12 92 GLY A CA 1
ATOM 680 C C . GLY A 1 92 ? 10.559 7.515 -13.300 1.00 74.12 92 GLY A C 1
ATOM 681 O O . GLY A 1 92 ? 11.136 7.714 -12.233 1.00 74.12 92 GLY A O 1
ATOM 682 N N . THR A 1 93 ? 9.227 7.468 -13.367 1.00 78.50 93 THR A N 1
ATOM 683 C CA . THR A 1 93 ? 8.337 7.612 -12.200 1.00 78.50 93 THR A CA 1
ATOM 684 C C . THR A 1 93 ? 7.947 6.283 -11.551 1.00 78.50 93 THR A C 1
ATOM 686 O O . THR A 1 93 ? 7.064 6.263 -10.687 1.00 78.50 93 THR A O 1
ATOM 689 N N . THR A 1 94 ? 8.568 5.165 -11.938 1.00 81.56 94 THR A N 1
ATOM 690 C CA . THR A 1 94 ? 8.223 3.833 -11.412 1.00 81.56 94 THR A CA 1
ATOM 691 C C . THR A 1 94 ? 8.349 3.714 -9.882 1.00 81.56 94 THR A C 1
ATOM 693 O O . THR A 1 94 ? 7.443 3.117 -9.283 1.00 81.56 94 THR A O 1
ATOM 696 N N . PRO A 1 95 ? 9.313 4.367 -9.185 1.00 87.19 95 PRO A N 1
ATOM 697 C CA . PRO A 1 95 ? 9.401 4.277 -7.724 1.00 87.19 95 PRO A CA 1
ATOM 698 C C . PRO A 1 95 ? 8.179 4.851 -6.993 1.00 87.19 95 PRO A C 1
ATOM 700 O O . PRO A 1 95 ? 7.822 4.400 -5.902 1.00 87.19 95 PRO A O 1
ATOM 703 N N . LEU A 1 96 ? 7.480 5.824 -7.592 1.00 89.50 96 LEU A N 1
ATOM 704 C CA . LEU A 1 96 ? 6.271 6.411 -7.003 1.00 89.50 96 LEU A CA 1
ATOM 705 C C . LEU A 1 96 ? 5.103 5.418 -6.995 1.00 89.50 96 LEU A C 1
ATOM 707 O O . LEU A 1 96 ? 4.355 5.351 -6.016 1.00 89.50 96 LEU A O 1
ATOM 711 N N . ALA A 1 97 ? 4.953 4.622 -8.056 1.00 91.94 97 ALA A N 1
ATOM 712 C CA . ALA A 1 97 ? 3.925 3.586 -8.128 1.00 91.94 97 ALA A CA 1
ATOM 713 C C . ALA A 1 97 ? 4.170 2.489 -7.078 1.00 91.94 97 ALA A C 1
ATOM 715 O O . ALA A 1 97 ? 3.246 2.103 -6.352 1.00 91.94 97 ALA A O 1
ATOM 716 N N . VAL A 1 98 ? 5.426 2.057 -6.925 1.00 94.44 98 VAL A N 1
ATOM 717 C CA . VAL A 1 98 ? 5.830 1.094 -5.890 1.00 94.44 98 VAL A CA 1
ATOM 718 C C . VAL A 1 98 ? 5.601 1.672 -4.492 1.00 94.44 98 VAL A C 1
ATOM 720 O O . VAL A 1 98 ? 5.036 0.991 -3.636 1.00 94.44 98 VAL A O 1
ATOM 723 N N . ALA A 1 99 ? 5.923 2.948 -4.255 1.00 95.50 99 ALA A N 1
ATOM 724 C CA . ALA A 1 99 ? 5.690 3.608 -2.968 1.00 95.50 99 ALA A CA 1
ATOM 725 C C . ALA A 1 99 ? 4.206 3.585 -2.563 1.00 95.50 99 ALA A C 1
ATOM 727 O O . ALA A 1 99 ? 3.869 3.281 -1.415 1.00 95.50 99 ALA A O 1
ATOM 728 N N . VAL A 1 100 ? 3.294 3.823 -3.510 1.00 95.12 100 VAL A N 1
ATOM 729 C CA . VAL A 1 100 ? 1.846 3.717 -3.269 1.00 95.12 100 VAL A CA 1
ATOM 730 C C . VAL A 1 100 ? 1.454 2.304 -2.826 1.00 95.12 100 VAL A C 1
ATOM 732 O O . VAL A 1 100 ? 0.615 2.147 -1.930 1.00 95.12 100 VAL A O 1
ATOM 735 N N . LEU A 1 101 ? 2.051 1.268 -3.412 1.00 95.44 101 LEU A N 1
ATOM 736 C CA . LEU A 1 101 ? 1.784 -0.126 -3.051 1.00 95.44 101 LEU A CA 1
ATOM 737 C C . LEU A 1 101 ? 2.405 -0.506 -1.700 1.00 95.44 101 LEU A C 1
ATOM 739 O O . LEU A 1 101 ? 1.728 -1.152 -0.901 1.00 95.44 101 LEU A O 1
ATOM 743 N N . VAL A 1 102 ? 3.618 -0.040 -1.388 1.00 97.38 102 VAL A N 1
ATOM 744 C CA . VAL A 1 102 ? 4.262 -0.209 -0.069 1.00 97.38 102 VAL A CA 1
ATOM 745 C C . VAL A 1 102 ? 3.402 0.399 1.032 1.00 97.38 102 VAL A C 1
ATOM 747 O O . VAL A 1 102 ? 3.075 -0.272 2.015 1.00 97.38 102 VAL A O 1
ATOM 750 N N . TYR A 1 103 ? 2.968 1.646 0.837 1.00 96.75 103 TYR A N 1
ATOM 751 C CA . TYR A 1 103 ? 2.035 2.312 1.739 1.00 96.75 103 TYR A CA 1
ATOM 752 C C . TYR A 1 103 ? 0.750 1.494 1.906 1.00 96.75 103 TYR A C 1
ATOM 754 O O . TYR A 1 103 ? 0.275 1.295 3.023 1.00 96.75 103 TYR A O 1
ATOM 762 N N . SER A 1 104 ? 0.199 0.980 0.804 1.00 93.75 104 SER A N 1
ATOM 763 C CA . SER A 1 104 ? -1.047 0.209 0.822 1.00 93.75 104 SER A CA 1
ATOM 764 C C . SER A 1 104 ? -0.903 -1.100 1.598 1.00 93.75 104 SER A C 1
ATOM 766 O O . SER A 1 104 ? -1.770 -1.449 2.397 1.00 93.75 104 SER A O 1
ATOM 768 N N . VAL A 1 105 ? 0.209 -1.810 1.421 1.00 96.38 105 VAL A N 1
ATOM 769 C CA . VAL A 1 105 ? 0.522 -3.020 2.184 1.00 96.38 105 VAL A CA 1
ATOM 770 C C . VAL A 1 105 ? 0.631 -2.712 3.674 1.00 96.38 105 VAL A C 1
ATOM 772 O O . VAL A 1 105 ? 0.004 -3.402 4.477 1.00 96.38 105 VAL A O 1
ATOM 775 N N . ALA A 1 106 ? 1.328 -1.645 4.056 1.00 96.00 106 ALA A N 1
ATOM 776 C CA . ALA A 1 106 ? 1.446 -1.244 5.454 1.00 96.00 106 ALA A CA 1
ATOM 777 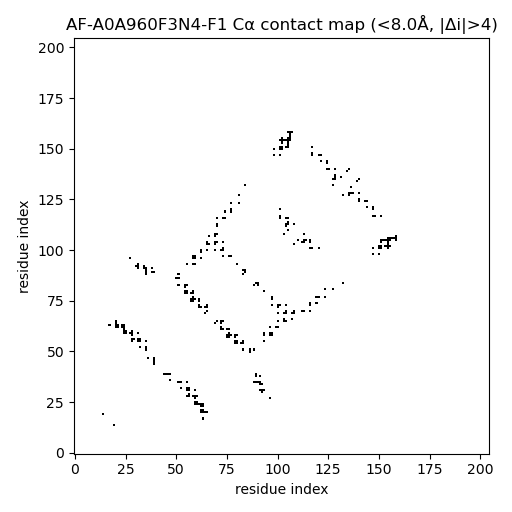C C . ALA A 1 106 ? 0.107 -0.795 6.075 1.00 96.00 106 ALA A C 1
ATOM 779 O O . ALA A 1 106 ? -0.198 -1.144 7.216 1.00 96.00 106 ALA A O 1
ATOM 780 N N . ALA A 1 107 ? -0.712 -0.059 5.322 1.00 94.12 107 ALA A N 1
ATOM 781 C CA . ALA A 1 107 ? -1.972 0.498 5.808 1.00 94.12 107 ALA A CA 1
ATOM 782 C C . ALA A 1 107 ? -3.110 -0.537 5.897 1.00 94.12 107 ALA A C 1
ATOM 784 O O . ALA A 1 107 ? -3.971 -0.440 6.775 1.00 94.12 107 ALA A O 1
ATOM 785 N N . TRP A 1 108 ? -3.137 -1.528 4.998 1.00 91.75 108 TRP A N 1
ATOM 786 C CA . TRP A 1 108 ? -4.284 -2.434 4.841 1.00 91.75 108 TRP A CA 1
ATOM 787 C C . TRP A 1 108 ? -3.989 -3.897 5.188 1.00 91.75 108 TRP A C 1
ATOM 789 O O . TRP A 1 108 ? -4.921 -4.631 5.517 1.00 91.75 108 TRP A O 1
ATOM 799 N N . ALA A 1 109 ? -2.732 -4.350 5.167 1.00 93.31 109 ALA A N 1
ATOM 800 C CA . ALA A 1 109 ? -2.390 -5.737 5.486 1.00 93.31 109 ALA A CA 1
ATOM 801 C C . ALA A 1 109 ? -2.125 -5.943 6.996 1.00 93.31 109 ALA A C 1
ATOM 803 O O . ALA A 1 109 ? -1.780 -4.999 7.712 1.00 93.31 109 ALA A O 1
ATOM 804 N N . PRO A 1 110 ? -2.275 -7.169 7.534 1.00 92.38 110 PRO A N 1
ATOM 805 C CA . PRO A 1 110 ? -1.797 -7.505 8.878 1.00 92.38 110 PRO A CA 1
ATOM 806 C C . PRO A 1 110 ? -0.270 -7.349 8.975 1.00 92.38 110 PRO A C 1
ATOM 808 O O . PRO A 1 110 ? 0.432 -7.530 7.981 1.00 92.38 110 PRO A O 1
ATOM 811 N N . LEU A 1 111 ? 0.245 -7.053 10.176 1.00 93.06 111 LEU A N 1
ATOM 812 C CA . LEU A 1 111 ? 1.658 -6.707 10.391 1.00 93.06 111 LEU A CA 1
ATOM 813 C C . LEU A 1 111 ? 2.654 -7.726 9.795 1.00 93.06 111 LEU A C 1
ATOM 815 O O . LEU A 1 111 ? 3.580 -7.282 9.122 1.00 93.06 111 LEU A O 1
ATOM 819 N N . PRO A 1 112 ? 2.458 -9.058 9.911 1.00 95.56 112 PRO A N 1
ATOM 820 C CA . PRO A 1 112 ? 3.366 -10.019 9.281 1.00 95.56 112 PRO A CA 1
ATOM 821 C C . PRO A 1 112 ? 3.450 -9.854 7.759 1.00 95.56 112 PRO A C 1
ATOM 823 O O . PRO A 1 112 ? 4.534 -9.868 7.190 1.00 95.56 112 PRO A O 1
ATOM 826 N N . ARG A 1 113 ? 2.312 -9.621 7.089 1.00 94.75 113 ARG A N 1
ATOM 827 C CA . ARG A 1 113 ? 2.283 -9.367 5.640 1.00 94.75 113 ARG A CA 1
ATOM 828 C C . ARG A 1 113 ? 2.869 -8.002 5.292 1.00 94.75 113 ARG A C 1
ATOM 830 O O . ARG A 1 113 ? 3.477 -7.869 4.238 1.00 94.75 113 ARG A O 1
ATOM 837 N N . ALA A 1 114 ? 2.707 -7.010 6.168 1.00 94.62 114 ALA A N 1
ATOM 838 C CA . ALA A 1 114 ? 3.321 -5.701 5.988 1.00 94.62 114 ALA A CA 1
ATOM 839 C C . ALA A 1 114 ? 4.853 -5.777 6.026 1.00 94.62 114 ALA A C 1
ATOM 841 O O . ALA A 1 114 ? 5.507 -5.155 5.193 1.00 94.62 114 ALA A O 1
ATOM 842 N N . VAL A 1 115 ? 5.416 -6.565 6.947 1.00 97.12 115 VAL A N 1
ATOM 843 C CA . VAL A 1 115 ? 6.863 -6.822 7.026 1.00 97.12 115 VAL A CA 1
ATOM 844 C C . VAL A 1 115 ? 7.345 -7.585 5.794 1.00 97.12 115 VAL A C 1
ATOM 846 O O . VAL A 1 115 ? 8.324 -7.173 5.186 1.00 97.12 115 VAL A O 1
ATOM 849 N N . VAL A 1 116 ? 6.625 -8.630 5.366 1.00 97.38 116 VAL A N 1
ATOM 850 C CA . VAL A 1 116 ? 6.957 -9.361 4.129 1.00 97.38 116 VAL A CA 1
ATOM 851 C C . VAL A 1 116 ? 6.980 -8.421 2.921 1.00 97.38 116 VAL A C 1
ATOM 853 O O . VAL A 1 116 ? 7.918 -8.475 2.136 1.00 97.38 116 VAL A O 1
ATOM 856 N N . GLY A 1 117 ? 5.995 -7.528 2.788 1.00 95.56 117 GLY A N 1
ATOM 857 C CA . GLY A 1 117 ? 5.973 -6.541 1.706 1.00 95.56 117 GLY A CA 1
ATOM 858 C C . GLY A 1 117 ? 7.172 -5.591 1.729 1.00 95.56 117 GLY A C 1
ATOM 859 O O . GLY A 1 117 ? 7.751 -5.323 0.681 1.00 95.56 117 GLY A O 1
ATOM 860 N N . LEU A 1 118 ? 7.588 -5.136 2.916 1.00 97.19 118 LEU A N 1
ATOM 861 C CA . LEU A 1 118 ? 8.806 -4.338 3.057 1.00 97.19 118 LEU A CA 1
ATOM 862 C C . LEU A 1 118 ? 10.040 -5.143 2.630 1.00 97.19 118 LEU A C 1
ATOM 864 O O . LEU A 1 118 ? 10.823 -4.658 1.825 1.00 97.19 118 LEU A O 1
ATOM 868 N N . CYS A 1 119 ? 10.192 -6.383 3.101 1.00 97.56 119 CYS A N 1
ATOM 869 C CA . CYS A 1 119 ? 11.309 -7.245 2.711 1.00 97.56 119 CYS A CA 1
ATOM 870 C C . CYS A 1 119 ? 11.369 -7.490 1.198 1.00 97.56 119 CYS A C 1
ATOM 872 O O . CYS A 1 119 ? 12.464 -7.515 0.650 1.00 97.56 119 CYS A O 1
ATOM 874 N N . ILE A 1 120 ? 10.219 -7.641 0.529 1.00 96.44 120 ILE A N 1
ATOM 875 C CA . ILE A 1 120 ? 10.153 -7.790 -0.932 1.00 96.44 120 ILE A CA 1
ATOM 876 C C . ILE A 1 120 ? 10.734 -6.552 -1.617 1.00 96.44 120 ILE A C 1
ATOM 878 O O . ILE A 1 120 ? 11.646 -6.694 -2.420 1.00 96.44 120 ILE A O 1
ATOM 882 N N . VAL A 1 121 ? 10.266 -5.350 -1.268 1.00 96.06 121 VAL A N 1
ATOM 883 C CA . VAL A 1 121 ? 10.742 -4.110 -1.907 1.00 96.06 121 VAL A CA 1
ATOM 884 C C . VAL A 1 121 ? 12.196 -3.801 -1.582 1.00 96.06 121 VAL A C 1
ATOM 886 O O . VAL A 1 121 ? 12.940 -3.390 -2.463 1.00 96.06 121 VAL A O 1
ATOM 889 N N . LEU A 1 122 ? 12.636 -4.011 -0.340 1.00 95.81 122 LEU A N 1
ATOM 890 C CA . LEU A 1 122 ? 14.046 -3.808 -0.004 1.00 95.81 122 LEU A CA 1
ATOM 891 C C . LEU A 1 122 ? 14.932 -4.847 -0.710 1.00 95.81 122 LEU A C 1
ATOM 893 O O . LEU A 1 122 ? 16.015 -4.513 -1.178 1.00 95.81 122 LEU A O 1
ATOM 897 N N . GLY A 1 123 ? 14.469 -6.093 -0.834 1.00 94.38 123 GLY A N 1
ATOM 898 C CA . GLY A 1 123 ? 15.150 -7.119 -1.622 1.00 94.38 123 GLY A CA 1
ATOM 899 C C . GLY A 1 123 ? 15.268 -6.729 -3.095 1.00 94.38 123 GLY A C 1
ATOM 900 O O . GLY A 1 123 ? 16.347 -6.849 -3.664 1.00 94.38 123 GLY A O 1
ATOM 901 N N . ASP A 1 124 ? 14.194 -6.195 -3.673 1.00 92.12 124 ASP A N 1
ATOM 902 C CA . ASP A 1 124 ? 14.148 -5.688 -5.047 1.00 92.12 124 ASP A CA 1
ATOM 903 C C . ASP A 1 124 ? 15.193 -4.581 -5.267 1.00 92.12 124 ASP A C 1
ATOM 905 O O . ASP A 1 124 ? 16.077 -4.706 -6.110 1.00 92.12 124 ASP A O 1
ATOM 909 N N . VAL A 1 125 ? 15.201 -3.560 -4.403 1.00 91.81 125 VAL A N 1
ATOM 910 C CA . VAL A 1 125 ? 16.186 -2.463 -4.441 1.00 91.81 125 VAL A CA 1
ATOM 911 C C . VAL A 1 125 ? 17.622 -2.974 -4.262 1.00 91.81 125 VAL A C 1
ATOM 913 O O . VAL A 1 125 ? 18.539 -2.473 -4.910 1.00 91.81 125 VAL A O 1
ATOM 916 N N . ALA A 1 126 ? 17.843 -3.979 -3.408 1.00 91.50 126 ALA A N 1
ATOM 917 C CA . ALA A 1 126 ? 19.167 -4.571 -3.213 1.00 91.50 126 ALA A CA 1
ATOM 918 C C . ALA A 1 126 ? 19.651 -5.334 -4.453 1.00 91.50 126 ALA A C 1
ATOM 920 O O . ALA A 1 126 ? 20.825 -5.231 -4.807 1.00 91.50 126 ALA A O 1
ATOM 921 N N . VAL A 1 127 ? 18.762 -6.081 -5.114 1.00 90.38 127 VAL A N 1
ATOM 922 C CA . VAL A 1 127 ? 19.069 -6.797 -6.361 1.00 90.38 127 VAL A CA 1
ATOM 923 C C . VAL A 1 127 ? 19.428 -5.806 -7.463 1.00 90.38 127 VAL A C 1
ATOM 925 O O . VAL A 1 127 ? 20.454 -5.983 -8.115 1.00 90.38 127 VAL A O 1
ATOM 928 N N . LEU A 1 128 ? 18.641 -4.740 -7.622 1.00 86.62 128 LEU A N 1
ATOM 929 C CA . LEU A 1 128 ? 18.894 -3.691 -8.613 1.00 86.62 128 LEU A CA 1
ATOM 930 C C . LEU A 1 128 ? 20.225 -2.971 -8.357 1.00 86.62 128 LEU A C 1
ATOM 932 O O . LEU A 1 128 ? 21.054 -2.858 -9.258 1.00 86.62 128 LEU A O 1
ATOM 936 N N . GLY A 1 129 ? 20.488 -2.587 -7.104 1.00 85.94 129 GLY A N 1
ATOM 937 C CA . GLY A 1 129 ? 21.759 -1.974 -6.717 1.00 85.94 129 GLY A CA 1
ATOM 938 C C . GLY A 1 129 ? 22.969 -2.890 -6.939 1.00 85.94 129 GLY A C 1
ATOM 939 O O . GLY A 1 129 ? 24.020 -2.430 -7.377 1.00 85.94 129 GLY A O 1
ATOM 940 N N . ALA A 1 130 ? 22.834 -4.196 -6.683 1.00 84.69 130 ALA A N 1
ATOM 941 C CA . ALA A 1 130 ? 23.900 -5.172 -6.919 1.00 84.69 130 ALA A CA 1
ATOM 942 C C . ALA A 1 130 ? 24.136 -5.464 -8.411 1.00 84.69 130 ALA A C 1
ATOM 944 O O . ALA A 1 130 ? 25.260 -5.781 -8.797 1.00 84.69 130 ALA A O 1
ATOM 945 N N . ALA A 1 131 ? 23.098 -5.350 -9.244 1.00 80.94 131 ALA A N 1
ATOM 946 C CA . ALA A 1 131 ? 23.197 -5.495 -10.695 1.00 80.94 131 ALA A CA 1
ATOM 947 C C . ALA A 1 131 ? 23.886 -4.297 -11.374 1.00 80.94 131 ALA A C 1
ATOM 949 O O . ALA A 1 131 ? 24.242 -4.390 -12.547 1.00 80.94 131 ALA A O 1
ATOM 950 N N . GLY A 1 132 ? 24.104 -3.194 -10.648 1.00 68.00 132 GLY A N 1
ATOM 951 C CA . GLY A 1 132 ? 24.744 -1.995 -11.182 1.00 68.00 132 GLY A CA 1
ATOM 952 C C . GLY A 1 132 ? 23.879 -1.273 -12.213 1.00 68.00 132 GLY A C 1
ATOM 953 O O . GLY A 1 132 ? 24.429 -0.701 -13.155 1.00 68.00 132 GLY A O 1
ATOM 954 N N . SER A 1 133 ? 22.547 -1.318 -12.061 1.00 65.00 133 SER A N 1
ATOM 955 C CA . SER A 1 133 ? 21.640 -0.571 -12.935 1.00 65.00 133 SER A CA 1
ATOM 956 C C . SER A 1 133 ? 22.011 0.918 -12.943 1.00 65.00 133 SER A C 1
ATOM 958 O O . SER A 1 133 ? 22.397 1.502 -11.923 1.00 65.00 133 SER A O 1
ATOM 960 N N . VAL A 1 134 ? 21.974 1.517 -14.135 1.00 53.06 134 VAL A N 1
ATOM 961 C CA . VAL A 1 134 ? 22.447 2.883 -14.390 1.00 53.06 134 VAL A CA 1
ATOM 962 C C . VAL A 1 134 ? 21.710 3.867 -13.471 1.00 53.06 134 VAL A C 1
ATOM 964 O O . VAL A 1 134 ? 20.506 4.045 -13.600 1.00 53.06 134 VAL A O 1
ATOM 967 N N . GLY A 1 135 ? 22.430 4.513 -12.544 1.00 58.50 135 GLY A N 1
ATOM 968 C CA . GLY A 1 135 ? 21.888 5.565 -11.663 1.00 58.50 135 GLY A CA 1
ATOM 969 C C . GLY A 1 135 ? 21.829 5.235 -10.165 1.00 58.50 135 GLY A C 1
ATOM 970 O O . GLY A 1 135 ? 21.665 6.148 -9.354 1.00 58.50 135 GLY A O 1
ATOM 971 N N . LEU A 1 136 ? 22.036 3.976 -9.765 1.00 63.88 136 LEU A N 1
ATOM 972 C CA . LEU A 1 136 ? 22.010 3.562 -8.358 1.00 63.88 136 LEU A CA 1
ATOM 973 C C . LEU A 1 136 ? 23.425 3.349 -7.796 1.00 63.88 136 LEU A C 1
ATOM 975 O O . LEU A 1 136 ? 23.913 2.226 -7.691 1.00 63.88 136 LEU A O 1
ATOM 979 N N . ASP A 1 137 ? 24.091 4.431 -7.386 1.00 79.50 137 ASP A N 1
ATOM 980 C CA . ASP A 1 137 ? 25.262 4.310 -6.513 1.00 79.50 137 ASP A CA 1
ATOM 981 C C . ASP A 1 137 ? 24.858 3.848 -5.094 1.00 79.50 137 ASP A C 1
ATOM 983 O O . ASP A 1 137 ? 23.679 3.808 -4.725 1.00 79.50 137 ASP A O 1
ATOM 987 N N . ALA A 1 138 ? 25.840 3.482 -4.263 1.00 83.88 138 ALA A N 1
ATOM 988 C CA . ALA A 1 138 ? 25.570 2.977 -2.912 1.00 83.88 138 ALA A CA 1
ATOM 989 C C . ALA A 1 138 ? 24.747 3.961 -2.055 1.00 83.88 138 ALA A C 1
ATOM 991 O O . ALA A 1 138 ? 23.972 3.539 -1.191 1.00 83.88 138 ALA A O 1
ATOM 992 N N . LEU A 1 139 ? 24.895 5.266 -2.304 1.00 87.25 139 LEU A N 1
ATOM 993 C CA . LEU A 1 139 ? 24.135 6.306 -1.624 1.00 87.25 139 LEU A CA 1
ATOM 994 C C . LEU A 1 139 ? 22.676 6.329 -2.101 1.00 87.25 139 LEU A C 1
ATOM 996 O O . LEU A 1 139 ? 21.775 6.315 -1.265 1.00 87.25 139 LEU A O 1
ATOM 1000 N N . SER A 1 140 ? 22.429 6.306 -3.409 1.00 85.75 140 SER A N 1
ATOM 1001 C CA . SER A 1 140 ? 21.097 6.243 -4.020 1.00 85.75 140 SER A CA 1
ATOM 1002 C C . SER A 1 140 ? 20.323 5.003 -3.584 1.00 85.75 140 SER A C 1
ATOM 1004 O O . SER A 1 140 ? 19.143 5.105 -3.238 1.00 85.75 140 SER A O 1
ATOM 1006 N N . VAL A 1 141 ? 20.985 3.844 -3.505 1.00 88.38 141 VAL A N 1
ATOM 1007 C CA . VAL A 1 141 ? 20.395 2.609 -2.958 1.00 88.38 141 VAL A CA 1
ATOM 1008 C C . VAL A 1 141 ? 19.970 2.825 -1.507 1.00 88.38 141 VAL A C 1
ATOM 1010 O O . VAL A 1 141 ? 18.821 2.560 -1.150 1.00 88.38 141 VAL A O 1
ATOM 1013 N N . ALA A 1 142 ? 20.859 3.360 -0.664 1.00 90.69 142 ALA A N 1
ATOM 1014 C CA . ALA A 1 142 ? 20.552 3.617 0.741 1.00 90.69 142 ALA A CA 1
ATOM 1015 C C . ALA A 1 142 ? 19.399 4.623 0.916 1.00 90.69 142 ALA A C 1
ATOM 1017 O O . ALA A 1 142 ? 18.497 4.393 1.723 1.00 90.69 142 ALA A O 1
ATOM 1018 N N . LEU A 1 143 ? 19.382 5.709 0.139 1.00 92.00 143 LEU A N 1
ATOM 1019 C CA . LEU A 1 143 ? 18.309 6.706 0.165 1.00 92.00 143 LEU A CA 1
ATOM 1020 C C . LEU A 1 143 ? 16.971 6.117 -0.291 1.00 92.00 143 LEU A C 1
ATOM 1022 O O . LEU A 1 143 ? 15.945 6.393 0.330 1.00 92.00 143 LEU A O 1
ATOM 1026 N N . THR A 1 144 ? 16.976 5.258 -1.310 1.00 91.50 144 THR A N 1
ATOM 1027 C CA . THR A 1 144 ? 15.776 4.567 -1.805 1.00 91.50 144 THR A CA 1
ATOM 1028 C C . THR A 1 144 ? 15.219 3.596 -0.764 1.00 91.50 144 THR A C 1
ATOM 1030 O O . THR A 1 144 ? 14.014 3.575 -0.503 1.00 91.50 144 THR A O 1
ATOM 1033 N N . MET A 1 145 ? 16.090 2.844 -0.087 1.00 94.69 145 MET A N 1
ATOM 1034 C CA . MET A 1 145 ? 15.708 1.973 1.030 1.00 94.69 145 MET A CA 1
ATOM 1035 C C . MET A 1 145 ? 15.065 2.771 2.172 1.00 94.69 145 MET A C 1
ATOM 1037 O O . MET A 1 145 ? 14.010 2.391 2.684 1.00 94.69 145 MET A O 1
ATOM 1041 N N . ILE A 1 146 ? 15.670 3.905 2.550 1.00 96.38 146 ILE A N 1
ATOM 1042 C CA . ILE A 1 146 ? 15.134 4.809 3.579 1.00 96.38 146 ILE A CA 1
ATOM 1043 C C . ILE A 1 146 ? 13.779 5.369 3.144 1.00 96.38 146 ILE A C 1
ATOM 1045 O O . ILE A 1 146 ? 12.840 5.382 3.939 1.00 96.38 146 ILE A O 1
ATOM 1049 N N . PHE A 1 147 ? 13.652 5.796 1.890 1.00 96.06 147 PHE A N 1
ATOM 1050 C CA . PHE A 1 147 ? 12.404 6.304 1.338 1.00 96.06 147 PHE A CA 1
ATOM 1051 C C . PHE A 1 147 ? 11.274 5.275 1.464 1.00 96.06 147 PHE A C 1
ATOM 1053 O O . PHE A 1 147 ? 10.232 5.583 2.050 1.00 96.06 147 PHE A O 1
ATOM 1060 N N . TYR A 1 148 ? 11.482 4.030 1.025 1.00 96.94 148 TYR A N 1
ATOM 1061 C CA . TYR A 1 148 ? 10.466 2.984 1.169 1.00 96.94 148 TYR A CA 1
ATOM 1062 C C . TYR A 1 148 ? 10.178 2.627 2.629 1.00 96.94 148 TYR A C 1
ATOM 1064 O O . TYR A 1 148 ? 9.017 2.406 2.981 1.00 96.94 148 TYR A O 1
ATOM 1072 N N . ALA A 1 149 ? 11.187 2.632 3.503 1.00 97.44 149 ALA A N 1
ATOM 1073 C CA . ALA A 1 149 ? 10.990 2.427 4.936 1.00 97.44 149 ALA A CA 1
ATOM 1074 C C . ALA A 1 149 ? 10.125 3.535 5.567 1.00 97.44 1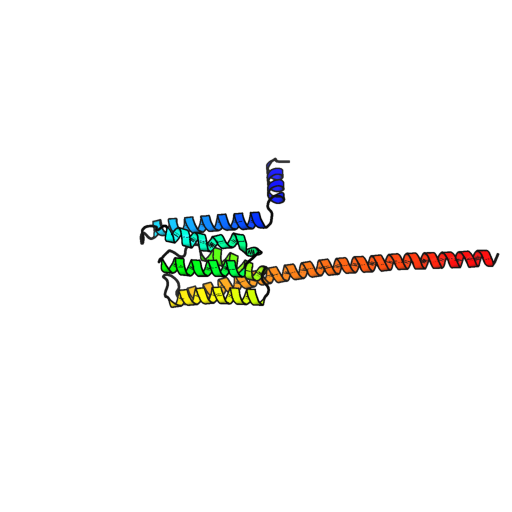49 ALA A C 1
ATOM 1076 O O . ALA A 1 149 ? 9.236 3.239 6.369 1.00 97.44 149 ALA A O 1
ATOM 1077 N N . LEU A 1 150 ? 10.322 4.799 5.175 1.00 98.00 150 LEU A N 1
ATOM 1078 C CA . LEU A 1 150 ? 9.502 5.929 5.623 1.00 98.00 150 LEU A CA 1
ATOM 1079 C C . LEU A 1 150 ? 8.060 5.817 5.122 1.00 98.00 150 LEU A C 1
ATOM 1081 O O . LEU A 1 150 ? 7.120 6.014 5.894 1.00 98.00 150 LEU A O 1
ATOM 1085 N N . VAL A 1 151 ? 7.871 5.457 3.853 1.00 97.75 151 VAL A N 1
ATOM 1086 C CA . VAL A 1 151 ? 6.544 5.237 3.259 1.00 97.75 151 VAL A CA 1
ATOM 1087 C C . VAL A 1 151 ? 5.810 4.093 3.967 1.00 97.75 151 VAL A C 1
ATOM 1089 O O . VAL A 1 151 ? 4.625 4.210 4.293 1.00 97.75 151 VAL A O 1
ATOM 1092 N N . TRP A 1 152 ? 6.518 3.006 4.270 1.00 98.00 152 TRP A N 1
ATOM 1093 C CA . TRP A 1 152 ? 5.993 1.884 5.042 1.00 98.00 152 TRP A CA 1
ATOM 1094 C C . TRP A 1 152 ? 5.605 2.297 6.468 1.00 98.00 152 TRP A C 1
ATOM 1096 O O . TRP A 1 152 ? 4.492 2.010 6.918 1.00 98.00 152 TRP A O 1
ATOM 1106 N N . ALA A 1 153 ? 6.470 3.043 7.160 1.00 97.56 153 ALA A N 1
ATOM 1107 C CA . ALA A 1 153 ? 6.195 3.564 8.497 1.00 97.56 153 ALA A CA 1
ATOM 1108 C C . ALA A 1 153 ? 4.979 4.507 8.507 1.00 97.56 153 ALA A C 1
ATOM 1110 O O . ALA A 1 153 ? 4.138 4.424 9.404 1.00 97.56 153 ALA A O 1
ATOM 1111 N N . ALA A 1 154 ? 4.831 5.354 7.485 1.00 97.62 154 ALA A N 1
ATOM 1112 C CA . ALA A 1 154 ? 3.659 6.207 7.315 1.00 97.62 154 ALA A CA 1
ATOM 1113 C C . ALA A 1 154 ? 2.372 5.381 7.146 1.00 97.62 154 ALA A C 1
ATOM 1115 O O . ALA A 1 154 ? 1.352 5.696 7.764 1.00 97.62 154 ALA A O 1
ATOM 1116 N N . GLY A 1 155 ? 2.417 4.291 6.373 1.00 95.62 155 GLY A N 1
ATOM 1117 C CA . GLY A 1 155 ? 1.291 3.364 6.234 1.00 95.62 155 GLY A CA 1
ATOM 1118 C C . GLY A 1 155 ? 0.899 2.704 7.559 1.00 95.62 155 GLY A C 1
ATOM 1119 O O . GLY A 1 155 ? -0.283 2.688 7.911 1.00 95.62 155 GLY A O 1
ATOM 1120 N N . LEU A 1 156 ? 1.877 2.252 8.351 1.00 96.50 156 LEU A N 1
ATOM 1121 C CA . LEU A 1 156 ? 1.630 1.714 9.694 1.00 96.50 156 LEU A CA 1
ATOM 1122 C C . LEU A 1 156 ? 1.048 2.761 10.649 1.00 96.50 156 LEU A C 1
ATOM 1124 O O . LEU A 1 156 ? 0.138 2.452 11.417 1.00 96.50 156 LEU A O 1
ATOM 1128 N N . ALA A 1 157 ? 1.529 4.003 10.591 1.00 94.69 157 ALA A N 1
ATOM 1129 C CA . ALA A 1 157 ? 1.008 5.089 11.413 1.00 94.69 157 ALA A CA 1
ATOM 1130 C C . ALA A 1 157 ? -0.459 5.399 11.078 1.00 94.69 157 ALA A C 1
ATOM 1132 O O . ALA A 1 157 ? -1.266 5.626 11.981 1.00 94.69 157 ALA A O 1
ATOM 1133 N N . VAL A 1 158 ? -0.831 5.376 9.794 1.00 93.31 158 VAL A N 1
ATOM 1134 C CA . VAL A 1 158 ? -2.229 5.538 9.365 1.00 93.31 158 VAL A CA 1
ATOM 1135 C C . VAL A 1 158 ? -3.086 4.375 9.853 1.00 93.31 158 VAL A C 1
ATOM 1137 O O . VAL A 1 158 ? -4.169 4.612 10.390 1.00 93.31 158 VAL A O 1
ATOM 1140 N N . LYS A 1 159 ? -2.591 3.138 9.739 1.00 92.69 159 LYS A N 1
ATOM 1141 C CA . LYS A 1 159 ? -3.278 1.959 10.271 1.00 92.69 159 LYS A CA 1
ATOM 1142 C C . LYS A 1 159 ? -3.527 2.078 11.775 1.00 92.69 159 LYS A C 1
ATOM 1144 O O . LYS A 1 159 ? -4.668 1.984 12.208 1.00 92.69 159 LYS A O 1
ATOM 1149 N N . ALA A 1 160 ? -2.492 2.388 12.555 1.00 91.38 160 ALA A N 1
ATOM 1150 C CA . ALA A 1 160 ? -2.603 2.551 14.003 1.00 91.38 160 ALA A CA 1
ATOM 1151 C C . ALA A 1 160 ? -3.588 3.666 14.396 1.00 91.38 160 ALA A C 1
ATOM 1153 O O . ALA A 1 160 ? -4.357 3.522 15.347 1.00 91.38 160 ALA A O 1
ATOM 1154 N N . ARG A 1 161 ? -3.609 4.777 13.646 1.00 90.50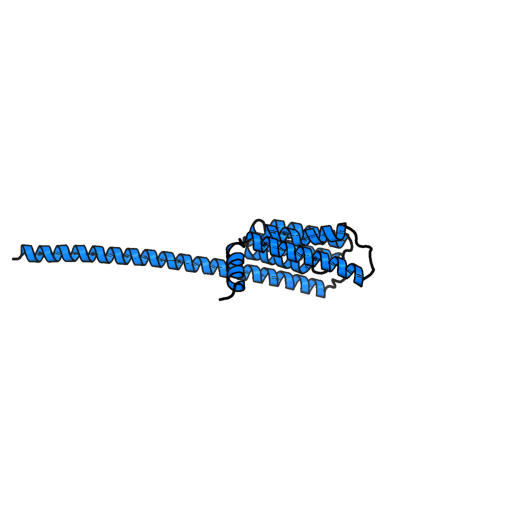 161 ARG A N 1
ATOM 1155 C CA . ARG A 1 161 ? -4.585 5.859 13.850 1.00 90.50 161 ARG A CA 1
ATOM 1156 C C . ARG A 1 161 ? -6.015 5.405 13.571 1.00 90.50 161 ARG A C 1
ATOM 1158 O O . ARG A 1 161 ? -6.903 5.789 14.333 1.00 90.50 161 ARG A O 1
ATOM 1165 N N . ARG A 1 162 ? -6.235 4.618 12.513 1.00 90.06 162 ARG A N 1
ATOM 1166 C CA . ARG A 1 162 ? -7.555 4.079 12.162 1.00 90.06 162 ARG A CA 1
ATOM 1167 C C . ARG A 1 162 ? -8.039 3.089 13.215 1.00 90.06 162 ARG A C 1
ATOM 1169 O O . ARG A 1 162 ? -9.107 3.303 13.778 1.00 90.06 162 ARG A O 1
ATOM 1176 N N . ASP A 1 163 ? -7.217 2.101 13.551 1.00 89.44 163 ASP A N 1
ATOM 1177 C CA . ASP A 1 163 ? -7.549 1.066 14.535 1.00 89.44 163 ASP A CA 1
ATOM 1178 C C . ASP A 1 163 ? -7.839 1.703 15.913 1.00 89.44 163 ASP A C 1
ATOM 1180 O O . ASP A 1 163 ? -8.804 1.356 16.592 1.00 89.44 163 ASP A O 1
ATOM 1184 N N . GLY A 1 164 ? -7.068 2.727 16.302 1.00 87.56 164 GLY A N 1
ATOM 1185 C CA . GLY A 1 164 ? -7.315 3.488 17.530 1.00 87.56 164 GLY A CA 1
ATOM 1186 C C . GLY A 1 164 ? -8.572 4.368 17.490 1.00 87.56 164 GLY A C 1
ATOM 1187 O O . GLY A 1 164 ? -9.188 4.605 18.528 1.00 87.56 164 GLY A O 1
ATOM 1188 N N . ALA A 1 165 ? -8.970 4.880 16.322 1.00 88.00 165 ALA A N 1
ATOM 1189 C CA . ALA A 1 165 ? -10.219 5.625 16.173 1.00 88.00 165 ALA A CA 1
ATOM 1190 C C . ALA A 1 165 ? -11.438 4.697 16.260 1.00 88.00 165 ALA A C 1
ATOM 1192 O O . ALA A 1 165 ? -12.385 5.018 16.975 1.00 88.00 165 ALA A O 1
ATOM 1193 N N . GLU A 1 166 ? -11.380 3.536 15.608 1.00 88.00 166 GLU A N 1
ATOM 1194 C CA . GLU A 1 166 ? -12.423 2.508 15.667 1.00 88.00 166 GLU A CA 1
ATOM 1195 C C . GLU A 1 166 ? -12.615 1.989 17.098 1.00 88.00 166 GLU A C 1
ATOM 1197 O O . GLU A 1 166 ? -13.746 1.931 17.584 1.00 88.00 166 GLU A O 1
ATOM 1202 N N . ALA A 1 167 ? -11.522 1.731 17.825 1.00 88.06 167 ALA A N 1
ATOM 1203 C CA . ALA A 1 167 ? -11.579 1.318 19.227 1.00 88.06 167 ALA A CA 1
ATOM 1204 C C . ALA A 1 167 ? -12.262 2.363 20.129 1.00 88.06 167 ALA A C 1
ATOM 1206 O O . ALA A 1 167 ? -13.073 2.010 20.985 1.00 88.06 167 ALA A O 1
ATOM 1207 N N . ARG A 1 168 ? -11.983 3.659 19.920 1.00 86.00 168 ARG A N 1
ATOM 1208 C CA . ARG A 1 168 ? -12.620 4.750 20.680 1.00 86.00 168 ARG A CA 1
ATOM 1209 C C . ARG A 1 168 ? -14.114 4.864 20.402 1.00 86.00 168 ARG 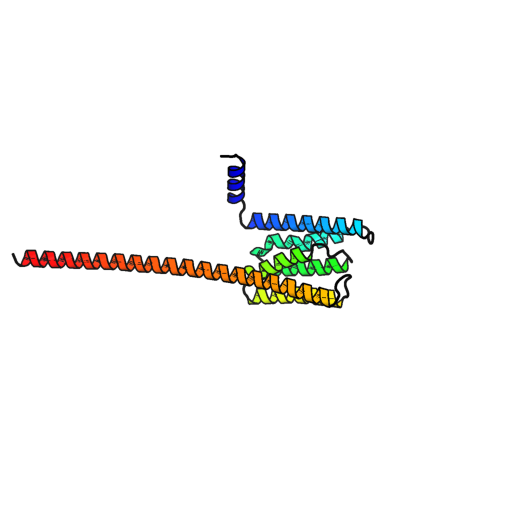A C 1
ATOM 1211 O O . ARG A 1 168 ? -14.880 5.105 21.330 1.00 86.00 168 ARG A O 1
ATOM 1218 N N . VAL A 1 169 ? -14.523 4.709 19.143 1.00 89.00 169 VAL A N 1
ATOM 1219 C CA . VAL A 1 169 ? -15.945 4.722 18.772 1.00 89.00 169 VAL A CA 1
ATOM 1220 C C . VAL A 1 169 ? -16.661 3.543 19.425 1.00 89.00 169 VAL A C 1
ATOM 1222 O O . VAL A 1 169 ? -17.718 3.738 20.019 1.00 89.00 169 VAL A O 1
ATOM 1225 N N . HIS A 1 170 ? -16.058 2.353 19.394 1.00 87.69 170 HIS A N 1
ATOM 1226 C CA . HIS A 1 170 ? -16.632 1.162 20.012 1.00 87.69 170 HIS A CA 1
ATOM 1227 C C . HIS A 1 170 ? -16.803 1.309 21.535 1.00 87.69 170 HIS A C 1
ATOM 1229 O O . HIS A 1 170 ? -17.885 1.057 22.069 1.00 87.69 170 HIS A O 1
ATOM 1235 N N . ASP A 1 171 ? -15.780 1.802 22.235 1.00 89.31 171 ASP A N 1
ATOM 1236 C CA . ASP A 1 171 ? -15.846 2.059 23.680 1.00 89.31 171 ASP A CA 1
ATOM 1237 C C . ASP A 1 171 ? -16.894 3.137 24.023 1.00 89.31 171 ASP A C 1
ATOM 1239 O O . ASP A 1 171 ? -17.682 2.978 24.956 1.00 89.31 171 ASP A O 1
ATOM 1243 N N . ALA A 1 172 ? -16.995 4.206 23.224 1.00 87.44 172 ALA A N 1
ATOM 1244 C CA . ALA A 1 172 ? -18.027 5.227 23.406 1.00 87.44 172 ALA A CA 1
ATOM 1245 C C . ALA A 1 172 ? -19.447 4.656 23.248 1.00 87.44 172 ALA A C 1
ATOM 1247 O O . ALA A 1 172 ? -20.324 4.977 24.054 1.00 87.44 172 ALA A O 1
ATOM 1248 N N . THR A 1 173 ? -19.671 3.783 22.259 1.00 89.81 173 THR A N 1
ATOM 1249 C CA . THR A 1 173 ? -20.968 3.114 22.074 1.00 89.81 173 THR A CA 1
ATOM 1250 C C . THR A 1 173 ? -21.313 2.201 23.249 1.00 89.81 173 THR A C 1
ATOM 1252 O O . THR A 1 173 ? -22.411 2.308 23.791 1.00 89.81 173 THR A O 1
ATOM 1255 N N . GLN A 1 174 ? -20.363 1.398 23.737 1.00 90.38 174 GLN A N 1
ATOM 1256 C CA . GLN A 1 174 ? -20.592 0.522 24.892 1.00 90.38 174 GLN A CA 1
ATOM 1257 C C . GLN A 1 174 ? -20.898 1.314 26.169 1.00 90.38 174 GLN A C 1
ATOM 1259 O O . GLN A 1 174 ? -21.804 0.965 26.928 1.00 90.38 174 GLN A O 1
ATOM 1264 N N . ARG A 1 175 ? -20.188 2.420 26.413 1.00 89.25 175 ARG A N 1
ATOM 1265 C CA . ARG A 1 175 ? -20.448 3.288 27.573 1.00 89.25 175 ARG A CA 1
ATOM 1266 C C . ARG A 1 175 ? -21.831 3.931 27.517 1.00 89.25 175 ARG A C 1
ATOM 1268 O O . ARG A 1 175 ? -22.467 4.066 28.562 1.00 89.25 175 ARG A O 1
ATOM 1275 N N . ALA A 1 176 ? -22.294 4.314 26.327 1.00 90.56 176 ALA A N 1
ATOM 1276 C CA . ALA A 1 176 ? -23.636 4.854 26.129 1.00 90.56 176 ALA A CA 1
ATOM 1277 C C . ALA A 1 176 ? -24.721 3.795 26.391 1.00 90.56 176 ALA A C 1
ATOM 1279 O O . ALA A 1 176 ? -25.708 4.081 27.064 1.00 90.56 176 ALA A O 1
ATOM 1280 N N . GLU A 1 177 ? -24.522 2.556 25.943 1.00 91.38 177 GLU A N 1
ATOM 1281 C CA . GLU A 1 177 ? -25.452 1.457 26.230 1.00 91.38 177 GLU A CA 1
ATOM 1282 C C . GLU A 1 177 ? -25.530 1.154 27.732 1.00 91.38 177 GLU A C 1
ATOM 1284 O O . GLU A 1 177 ? -26.621 1.049 28.299 1.00 91.38 177 GLU A O 1
ATOM 1289 N N . VAL A 1 178 ? -24.382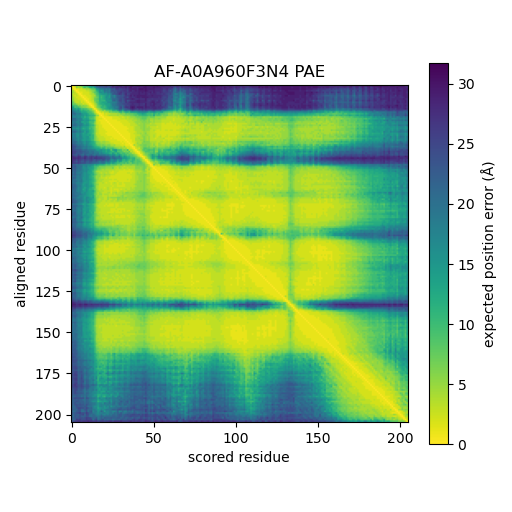 1.084 28.412 1.00 92.94 178 VAL A N 1
ATOM 1290 C CA . VAL A 1 178 ? -24.327 0.837 29.860 1.00 92.94 178 VAL A CA 1
ATOM 1291 C C . VAL A 1 178 ? -24.981 1.978 30.645 1.00 92.94 178 VAL A C 1
ATOM 1293 O O . VAL A 1 178 ? -25.676 1.721 31.631 1.00 92.94 178 VAL A O 1
ATOM 1296 N N . SER A 1 179 ? -24.794 3.236 30.235 1.00 91.12 179 SER A N 1
ATOM 1297 C CA . SER A 1 179 ? -25.423 4.377 30.911 1.00 91.12 179 SER A CA 1
ATOM 1298 C C . SER A 1 179 ? -26.943 4.384 30.730 1.00 91.12 179 SER A C 1
ATOM 1300 O O . SER A 1 179 ? -27.662 4.595 31.707 1.00 91.12 179 SER A O 1
ATOM 1302 N N . MET A 1 180 ? -27.441 4.053 29.534 1.00 92.38 180 MET A N 1
ATOM 1303 C CA . MET A 1 180 ? -28.875 3.895 29.271 1.00 92.38 180 MET A CA 1
ATOM 1304 C C . MET A 1 180 ? -29.488 2.772 30.112 1.00 92.38 180 MET A C 1
ATOM 1306 O O . MET A 1 180 ? -30.542 2.964 30.718 1.00 92.38 180 MET A O 1
ATOM 1310 N N . GLN A 1 181 ? -28.816 1.623 30.218 1.00 93.12 181 GLN A N 1
ATOM 1311 C CA . GLN A 1 181 ? -29.282 0.517 31.059 1.00 93.12 181 GLN A CA 1
ATOM 1312 C C . GLN A 1 181 ? -29.333 0.901 32.542 1.00 93.12 181 GLN A C 1
ATOM 1314 O O . GLN A 1 181 ? -30.290 0.553 33.233 1.00 93.12 181 GLN A O 1
ATOM 1319 N N . ARG A 1 182 ? -28.333 1.638 33.040 1.00 92.62 182 ARG A N 1
ATOM 1320 C CA . ARG A 1 182 ? -28.325 2.138 34.425 1.00 92.62 182 ARG A CA 1
ATOM 1321 C C . ARG A 1 182 ? -29.455 3.130 34.678 1.00 92.62 182 ARG A C 1
ATOM 1323 O O . ARG A 1 182 ? -30.136 3.003 35.688 1.00 92.62 182 ARG A O 1
ATOM 1330 N N . ALA A 1 183 ? -29.689 4.063 33.756 1.00 91.88 183 ALA A N 1
ATOM 1331 C CA . ALA A 1 183 ? -30.790 5.016 33.861 1.00 91.88 183 ALA A CA 1
ATOM 1332 C C . ALA A 1 183 ? -32.155 4.307 33.864 1.00 91.88 183 ALA A C 1
ATOM 1334 O O . ALA A 1 183 ? -33.002 4.607 34.700 1.00 91.88 183 ALA A O 1
ATOM 1335 N N . ALA A 1 184 ? -32.349 3.315 32.989 1.00 92.06 184 ALA A N 1
ATOM 1336 C CA . ALA A 1 184 ? -33.577 2.525 32.946 1.00 92.06 184 ALA A CA 1
ATOM 1337 C C . ALA A 1 184 ? -33.816 1.739 34.248 1.00 92.06 184 ALA A C 1
ATOM 1339 O O . ALA A 1 184 ? -34.945 1.699 34.737 1.00 92.06 184 ALA A O 1
ATOM 1340 N N . ARG A 1 185 ? -32.760 1.157 34.834 1.00 93.38 185 ARG A N 1
ATOM 1341 C CA . ARG A 1 185 ? -32.838 0.470 36.134 1.00 93.38 185 ARG A CA 1
ATOM 1342 C C . ARG A 1 185 ? -33.191 1.427 37.268 1.00 93.38 185 ARG A C 1
ATOM 1344 O O . ARG A 1 185 ? -34.126 1.139 38.002 1.00 93.38 185 ARG A O 1
ATOM 1351 N N . ALA A 1 186 ? -32.532 2.582 37.345 1.00 92.88 186 ALA A N 1
ATOM 1352 C CA . ALA A 1 186 ? -32.819 3.588 38.367 1.00 92.88 186 ALA A CA 1
ATOM 1353 C C . ALA A 1 186 ? -34.277 4.078 38.305 1.00 92.88 186 ALA A C 1
ATOM 1355 O O . ALA A 1 186 ? -34.939 4.201 39.330 1.00 92.88 186 ALA A O 1
ATOM 1356 N N . VAL A 1 187 ? -34.817 4.296 37.099 1.00 94.12 187 VAL A N 1
ATOM 1357 C CA . VAL A 1 187 ? -36.233 4.666 36.924 1.00 94.12 187 VAL A CA 1
ATOM 1358 C C . VAL A 1 187 ? -37.172 3.543 37.375 1.00 94.12 187 VAL A C 1
ATOM 1360 O O . VAL A 1 187 ? -38.217 3.821 37.961 1.00 94.12 187 VAL A O 1
ATOM 1363 N N . ALA A 1 188 ? -36.836 2.282 37.098 1.00 93.00 188 ALA A N 1
ATOM 1364 C CA . ALA A 1 188 ? -37.643 1.144 37.533 1.00 93.00 188 ALA A CA 1
ATOM 1365 C C . ALA A 1 188 ? -37.633 0.981 39.063 1.00 93.00 188 ALA A C 1
ATOM 1367 O O . ALA A 1 188 ? -38.690 0.761 39.651 1.00 93.00 188 ALA A O 1
ATOM 1368 N N . GLU A 1 189 ? -36.469 1.137 39.695 1.00 93.56 189 GLU A N 1
ATOM 1369 C CA . GLU A 1 189 ? -36.305 1.099 41.154 1.00 93.56 189 GLU A CA 1
ATOM 1370 C C . GLU A 1 189 ? -37.102 2.217 41.836 1.00 93.56 189 GLU A C 1
ATOM 1372 O O . GLU A 1 189 ? -37.855 1.949 42.771 1.00 93.56 189 GLU A O 1
ATOM 1377 N N . GLU A 1 190 ? -37.034 3.443 41.312 1.00 93.81 190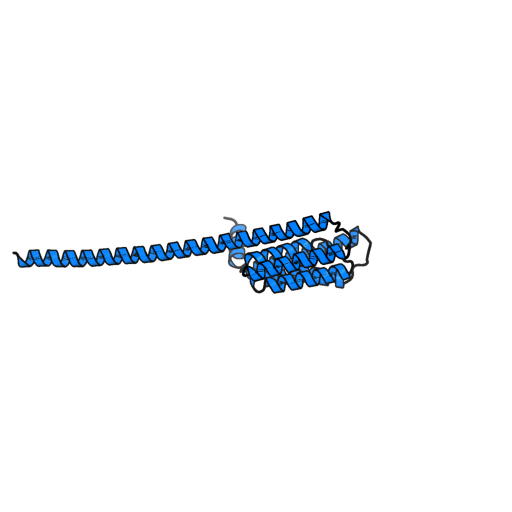 GLU A N 1
ATOM 1378 C CA . GLU A 1 190 ? -37.778 4.580 41.860 1.00 93.81 190 GLU A CA 1
ATOM 1379 C C . GLU A 1 190 ? -39.296 4.381 41.752 1.00 93.81 190 GLU A C 1
ATOM 1381 O O . GLU A 1 190 ? -40.038 4.652 42.693 1.00 93.81 190 GLU A O 1
ATOM 1386 N N . ARG A 1 191 ? -39.784 3.829 40.634 1.00 93.69 191 ARG A N 1
ATOM 1387 C CA . ARG A 1 191 ? -41.212 3.497 40.481 1.00 93.69 191 ARG A CA 1
ATOM 1388 C C . ARG A 1 191 ? -41.681 2.462 41.498 1.00 93.69 191 ARG A C 1
ATOM 1390 O O . ARG A 1 191 ? -42.807 2.557 41.981 1.00 93.69 191 ARG A O 1
ATOM 1397 N N . LEU A 1 192 ? -40.840 1.475 41.799 1.00 91.31 192 LEU A N 1
ATOM 1398 C CA . LEU A 1 192 ? -41.150 0.423 42.765 1.00 91.31 192 LEU A CA 1
ATOM 1399 C C . LEU A 1 192 ? -41.212 1.002 44.183 1.00 91.31 192 LEU A C 1
ATOM 1401 O O . LEU A 1 192 ? -42.154 0.719 44.921 1.00 91.31 192 LEU A O 1
ATOM 1405 N N . ARG A 1 193 ? -40.275 1.895 44.512 1.00 92.88 193 ARG A N 1
ATOM 1406 C CA . ARG A 1 193 ? -40.267 2.638 45.772 1.00 92.88 193 ARG A CA 1
ATOM 1407 C C . ARG A 1 193 ? -41.516 3.506 45.946 1.00 92.88 193 ARG A C 1
ATOM 1409 O O . ARG A 1 193 ? -42.173 3.402 46.975 1.00 92.88 193 ARG A O 1
ATOM 1416 N N . ILE A 1 194 ? -41.893 4.294 44.934 1.00 90.50 194 ILE A N 1
ATOM 1417 C CA . ILE A 1 194 ? -43.111 5.128 44.971 1.00 90.50 194 ILE A CA 1
ATOM 1418 C C . ILE A 1 194 ? -44.359 4.266 45.209 1.00 90.50 194 ILE A C 1
ATOM 1420 O O . ILE A 1 194 ? -45.234 4.641 45.985 1.00 90.50 194 ILE A O 1
ATOM 1424 N N . ALA A 1 195 ? -44.451 3.102 44.557 1.00 88.31 195 ALA A N 1
ATOM 1425 C CA . ALA A 1 195 ? -45.581 2.194 44.742 1.00 88.31 195 ALA A CA 1
ATOM 1426 C C . ALA A 1 195 ? -45.670 1.649 46.179 1.00 88.31 195 ALA A C 1
ATOM 1428 O O . ALA A 1 195 ? -46.773 1.506 46.702 1.00 88.31 195 ALA A O 1
ATOM 1429 N N . GLN A 1 196 ? -44.529 1.372 46.819 1.00 89.38 196 GLN A N 1
ATOM 1430 C CA . GLN A 1 196 ? -44.472 0.932 48.217 1.00 89.38 196 GLN A CA 1
ATOM 1431 C C . GLN A 1 196 ? -44.849 2.060 49.186 1.00 89.38 196 GLN A C 1
ATOM 1433 O O . GLN A 1 196 ? -45.703 1.855 50.043 1.00 89.38 196 GLN A O 1
ATOM 1438 N N . GLU A 1 197 ? -44.299 3.264 49.002 1.00 87.94 197 GLU A N 1
ATOM 1439 C CA . GLU A 1 197 ? -44.624 4.430 49.839 1.00 87.94 197 GLU A CA 1
ATOM 1440 C C . GLU A 1 197 ? -46.117 4.805 49.739 1.00 87.94 197 GLU A C 1
ATOM 1442 O O . GLU A 1 197 ? -46.753 5.099 50.750 1.00 87.94 197 GLU A O 1
ATOM 1447 N N . LEU A 1 198 ? -46.717 4.721 48.543 1.00 85.75 198 LEU A N 1
ATOM 1448 C CA . LEU A 1 198 ? -48.164 4.898 48.359 1.00 85.75 198 LEU A CA 1
ATOM 1449 C C . LEU A 1 198 ? -48.988 3.832 49.095 1.00 85.75 198 LEU A C 1
ATOM 1451 O O . LEU A 1 198 ? -50.042 4.154 49.644 1.00 85.75 198 LEU A O 1
ATOM 1455 N N . HIS A 1 199 ? -48.538 2.575 49.099 1.00 88.19 199 HIS A N 1
ATOM 1456 C CA . HIS A 1 199 ? -49.237 1.487 49.781 1.00 88.19 199 HIS A CA 1
ATOM 1457 C C . HIS A 1 199 ? -49.251 1.689 51.300 1.00 88.19 199 HIS A C 1
ATOM 1459 O O . HIS A 1 199 ? -50.304 1.550 51.921 1.00 88.19 199 HIS A O 1
ATOM 1465 N N . ASP A 1 200 ? -48.118 2.087 51.879 1.00 89.00 200 ASP A N 1
ATOM 1466 C CA . ASP A 1 200 ? -47.996 2.327 53.319 1.00 89.00 200 ASP A CA 1
ATOM 1467 C C . ASP A 1 200 ? -48.873 3.499 53.787 1.00 89.00 200 ASP A C 1
ATOM 1469 O O . ASP A 1 200 ? -49.522 3.404 54.829 1.00 89.00 200 ASP A O 1
ATOM 1473 N N . VAL A 1 201 ? -48.973 4.577 53.000 1.00 83.88 201 VAL A N 1
ATOM 1474 C CA . VAL A 1 201 ? -49.865 5.712 53.312 1.00 83.88 201 VAL A CA 1
ATOM 1475 C C . VAL A 1 201 ? -51.338 5.289 53.305 1.00 83.88 201 VAL A C 1
ATOM 1477 O O . VAL A 1 201 ? -52.100 5.692 54.185 1.00 83.88 201 VAL A O 1
ATOM 1480 N N . VAL A 1 202 ? -51.750 4.456 52.344 1.00 80.19 202 VAL A N 1
ATOM 1481 C CA . VAL A 1 202 ? -53.134 3.959 52.254 1.00 80.19 202 VAL A CA 1
ATOM 1482 C C . VAL A 1 202 ? -53.450 2.949 53.361 1.00 80.19 202 VAL A C 1
ATOM 1484 O O . VAL A 1 202 ? -54.576 2.922 53.845 1.00 80.19 202 VAL A O 1
ATOM 1487 N N . ALA A 1 203 ? -52.483 2.134 53.783 1.00 77.12 203 ALA A N 1
ATOM 1488 C CA . ALA A 1 203 ? -52.680 1.132 54.830 1.00 77.12 203 ALA A CA 1
ATOM 1489 C C . ALA A 1 203 ? -52.700 1.714 56.258 1.00 77.12 203 ALA A C 1
ATOM 1491 O O . ALA A 1 203 ? -53.164 1.039 57.177 1.00 77.12 203 ALA A O 1
ATOM 1492 N N . HIS A 1 204 ? -52.188 2.934 56.458 1.00 73.94 204 HIS A N 1
ATOM 1493 C CA . HIS A 1 204 ? -52.084 3.582 57.773 1.00 73.94 204 HIS A CA 1
ATOM 1494 C C . HIS A 1 204 ? -53.062 4.757 57.987 1.00 73.94 204 HIS A C 1
ATOM 1496 O O . HIS A 1 204 ? -52.893 5.521 58.939 1.00 73.94 204 HIS A O 1
ATOM 1502 N N . SER A 1 205 ? -54.071 4.901 57.119 1.00 52.53 205 SER A N 1
ATOM 1503 C CA . SER A 1 205 ? -55.167 5.884 57.224 1.00 52.53 205 SER A CA 1
ATOM 1504 C C . SER A 1 205 ? -56.486 5.198 57.570 1.00 52.53 205 SER A C 1
ATOM 1506 O O . SER A 1 205 ? -57.263 5.784 58.355 1.00 52.53 205 SER A O 1
#

Radius of gyration: 28.74 Å; Cα contacts (8 Å, |Δi|>4): 185; chains: 1; bounding box: 81×39×88 Å

Mean predicted aligned error: 10.06 Å

Secondary structure (DSSP, 8-state):
--HHHHHHHHHHHH--HHHHHHHHHHHHHHHHHHHHHHHHHHH--SPPPHHHHHHHHHHHGGGGGTTTSHHHHHHHHHHHHHHHHTTT---TTHHHHHHHHHHHHHHHS-HHHHHHHHHHHHHHHHHHHHHT-TT--HHHHHHHHHHHHHHHHHHHHHHHHHHHHHHHHHHHHHHHHHHHHHHHHHHHHHHHHHHHHHHHHHHT-

Nearest PDB structures (foldseek):
  7o3v-assembly1_I  TM=2.074E-01  e=6.709E+00  Escherichia coli